Protein AF-A0A8T5S0T2-F1 (afdb_monomer)

Sequence (191 aa):
MSSHRKRYARDKEERIAQVVKISQEVIEDDGYDNLSMNLLHKRTNIPIGTLYKDFPDGKEDILLEIMKSFKDQFEGKYEKFDEESIKNFFFTSLDIGRNRRKFLIAVQLETLKNPDSFIMKARKYASDVNVDTFKQVVEYICGHSITNEKFLDILAVWKAIVRQHIIFRNLHGSDEKFMNMMIKIIRGLGT

Secondary structure (DSSP, 8-state):
--HHHHHHHHHHHHHHHHHHHHHHHHHHHT-GGG--HHHHHHHH---HHHHHHH-TTTHHHHHHHHHHTTGGGSTTS-SS--HHHHHHHHHHHHHHHHHTHHHHHHHHHHHHHSHHHHHHHHHHHHTTS--HHHHHHHHHHHTS---HHHHHHHHHHHHHHHHHHHHTTSTTSSHHHHHHHHHHHHHHHH-

Mean predicted aligned error: 5.3 Å

Foldseek 3Di:
DDPVVVVVVVVLVVLLVLLLVVQLVCLLPVNNVPDDLVVSCVVSVDDSVVQCVSVVVTSLVSLLSNVVVCLPVQPPPDPDDDPVNLVVVLVSVLVVCLSSLSSLVNLVVVCVVPVVVSVVVNVVSVVVGPCPSVQVSLCVLQVHHDDPVLSVVLVVVVSVLSSCCSNVPNPQHDSVSVSVVSSVVSNVSRD

pLDDT: mean 88.67, std 9.06, range [54.22, 97.56]

Nearest PDB structures (foldseek):
  5aqc-assembly1_B  TM=6.543E-01  e=3.761E-03  Mycobacterium tuberculosis H37Rv
  6ho0-assembly1_A-2  TM=6.507E-01  e=3.946E-03  Mycobacterium tuberculosis H37Rv
  5nim-assembly1_A  TM=6.518E-01  e=8.086E-03  Mycobacterium tuberculosis
  5cxi-assembly1_A  TM=6.582E-01  e=1.506E-02  Mycobacterium tuberculosis H37Rv
  2qib-assembly1_A  TM=6.024E-01  e=4.313E-02  Streptomyces coelicolor A3(2)

Radius of gyration: 18.54 Å; Cα contacts (8 Å, |Δi|>4): 126; chains: 1; bounding box: 40×40×52 Å

Solvent-accessible surface area (backbone atoms only — not comparable to full-atom values): 10897 Å² total; per-residue (Å²): 134,62,74,67,62,57,51,55,51,50,60,46,52,57,49,50,52,52,52,39,53,55,48,50,50,39,22,67,74,71,28,51,86,71,59,44,70,68,55,48,24,69,76,68,72,47,57,59,72,56,51,42,69,78,23,75,68,42,69,60,46,45,53,54,53,46,59,55,74,54,61,69,78,62,62,90,76,68,96,66,88,49,76,66,49,52,50,50,53,51,52,51,51,49,50,56,44,52,79,37,40,54,53,54,49,40,54,50,54,50,35,70,75,41,45,70,64,44,50,55,52,51,50,60,50,54,74,75,47,87,51,60,70,60,48,52,53,49,25,61,65,49,73,46,89,72,53,70,68,60,47,52,52,51,50,50,54,49,52,54,53,52,49,48,28,52,70,58,69,43,68,65,48,56,70,67,57,36,49,57,50,50,52,52,50,49,34,68,67,63,111

Structure (mmCIF, N/CA/C/O backbone):
data_AF-A0A8T5S0T2-F1
#
_entry.id   AF-A0A8T5S0T2-F1
#
loop_
_atom_site.group_PDB
_atom_site.id
_atom_site.type_symbol
_atom_site.label_atom_id
_atom_site.label_alt_id
_atom_site.label_comp_id
_atom_site.label_asym_id
_atom_site.label_entity_id
_atom_site.label_seq_id
_atom_site.pdbx_PDB_ins_code
_atom_site.Cartn_x
_atom_site.Cartn_y
_atom_site.Cartn_z
_atom_site.occupancy
_atom_site.B_iso_or_equiv
_atom_site.auth_seq_id
_atom_site.auth_comp_id
_atom_site.auth_asym_id
_atom_site.auth_atom_id
_atom_site.pdbx_PDB_model_num
ATOM 1 N N . MET A 1 1 ? 8.938 24.339 22.958 1.00 54.22 1 MET A N 1
ATOM 2 C CA . MET A 1 1 ? 7.698 23.535 23.131 1.00 54.22 1 MET A CA 1
ATOM 3 C C . MET A 1 1 ? 7.608 23.059 24.577 1.00 54.22 1 MET A C 1
ATOM 5 O O . MET A 1 1 ? 8.591 22.506 25.052 1.00 54.22 1 MET A O 1
ATOM 9 N N . SER A 1 2 ? 6.489 23.285 25.279 1.00 64.50 2 SER A N 1
ATOM 10 C CA . SER A 1 2 ? 6.323 22.874 26.689 1.00 64.50 2 SER A CA 1
ATOM 11 C C . SER A 1 2 ? 6.249 21.345 26.846 1.00 64.50 2 SER A C 1
ATOM 13 O O . SER A 1 2 ? 5.809 20.647 25.928 1.00 64.50 2 SER A O 1
ATOM 15 N N . SER A 1 3 ? 6.667 20.811 28.003 1.00 71.62 3 SER A N 1
ATOM 16 C CA . SER A 1 3 ? 6.734 19.356 28.256 1.00 71.62 3 SER A CA 1
ATOM 17 C C . SER A 1 3 ? 5.377 18.649 28.109 1.00 71.62 3 SER A C 1
ATOM 19 O O . SER A 1 3 ? 5.321 17.513 27.643 1.00 71.62 3 SER A O 1
ATOM 21 N N . HIS A 1 4 ? 4.273 19.345 28.402 1.00 64.12 4 HIS A N 1
ATOM 22 C CA . HIS A 1 4 ? 2.909 18.835 28.224 1.00 64.12 4 HIS A CA 1
ATOM 23 C C . HIS A 1 4 ? 2.534 18.580 26.759 1.00 64.12 4 HIS A C 1
ATOM 25 O O . HIS A 1 4 ? 1.895 17.572 26.466 1.00 64.12 4 HIS A O 1
ATOM 31 N N . ARG A 1 5 ? 2.965 19.436 25.819 1.00 69.56 5 ARG A N 1
ATOM 32 C CA . ARG A 1 5 ? 2.684 19.218 24.386 1.00 69.56 5 ARG A CA 1
ATOM 33 C C . ARG A 1 5 ? 3.432 18.006 23.835 1.00 69.56 5 ARG A C 1
ATOM 35 O O . ARG A 1 5 ? 2.878 17.284 23.016 1.00 69.56 5 ARG A O 1
ATOM 42 N N . LYS A 1 6 ? 4.665 17.769 24.301 1.00 69.00 6 LYS A N 1
ATOM 43 C CA . LYS A 1 6 ? 5.457 16.594 23.900 1.00 69.00 6 LYS A CA 1
ATOM 44 C C . LYS A 1 6 ? 4.829 15.288 24.393 1.00 69.00 6 LYS A C 1
ATOM 46 O O . LYS A 1 6 ? 4.744 14.341 23.623 1.00 69.00 6 LYS A O 1
ATOM 51 N N . ARG A 1 7 ? 4.346 15.257 25.642 1.00 75.44 7 ARG A N 1
ATOM 52 C CA . ARG A 1 7 ? 3.663 14.081 26.205 1.00 75.44 7 ARG A CA 1
ATOM 53 C C . ARG A 1 7 ? 2.375 13.753 25.445 1.00 75.44 7 ARG A C 1
ATOM 55 O O . ARG A 1 7 ? 2.210 12.629 25.002 1.00 75.44 7 ARG A O 1
ATOM 62 N N . TYR A 1 8 ? 1.533 14.757 25.195 1.00 75.44 8 TYR A N 1
ATOM 63 C CA . TYR A 1 8 ? 0.282 14.567 24.454 1.00 75.44 8 TYR A CA 1
ATOM 64 C C . TYR A 1 8 ? 0.490 14.032 23.026 1.00 75.44 8 TYR A C 1
ATOM 66 O O . TYR A 1 8 ? -0.281 13.194 22.562 1.00 75.44 8 TYR A O 1
ATOM 74 N N . ALA A 1 9 ? 1.521 14.516 22.324 1.00 77.56 9 ALA A N 1
ATOM 75 C CA . ALA A 1 9 ? 1.856 14.037 20.984 1.00 77.56 9 ALA A CA 1
ATOM 76 C C . ALA A 1 9 ? 2.277 12.560 21.000 1.00 77.56 9 ALA A C 1
ATOM 78 O O . ALA A 1 9 ? 1.744 11.769 20.227 1.00 77.56 9 ALA A O 1
ATOM 79 N N . ARG A 1 10 ? 3.144 12.176 21.944 1.00 78.19 10 ARG A N 1
ATOM 80 C CA . ARG A 1 10 ? 3.581 10.788 22.122 1.00 78.19 10 ARG A CA 1
ATOM 81 C C . ARG A 1 10 ? 2.416 9.851 22.447 1.00 78.19 10 ARG A C 1
ATOM 83 O O . ARG A 1 10 ? 2.261 8.823 21.799 1.00 78.19 10 ARG A O 1
ATOM 90 N N . ASP A 1 11 ? 1.548 10.247 23.377 1.00 87.06 11 ASP A N 1
ATOM 91 C CA . ASP A 1 11 ? 0.367 9.458 23.749 1.00 87.06 11 ASP A CA 1
ATOM 92 C C . ASP A 1 11 ? -0.595 9.279 22.554 1.00 87.06 11 ASP A C 1
ATOM 94 O O . ASP A 1 11 ? -1.332 8.296 22.468 1.00 87.06 11 ASP A O 1
ATOM 98 N N . LYS A 1 12 ? -0.624 10.241 21.617 1.00 91.00 12 LYS A N 1
ATOM 99 C CA . LYS A 1 12 ? -1.375 10.128 20.358 1.00 91.00 12 LYS A CA 1
ATOM 100 C C . LYS A 1 12 ? -0.720 9.156 19.379 1.00 91.00 12 LYS A C 1
ATOM 102 O O . LYS A 1 12 ? -1.432 8.334 18.812 1.00 91.00 12 LYS A O 1
ATOM 107 N N . GLU A 1 13 ? 0.588 9.240 19.184 1.00 91.00 13 GLU A N 1
ATOM 108 C CA . GLU A 1 13 ? 1.325 8.347 18.281 1.00 91.00 13 GLU A CA 1
ATOM 109 C C . GLU A 1 13 ? 1.231 6.884 18.728 1.00 91.00 13 GLU A C 1
ATOM 111 O O . GLU A 1 13 ? 0.884 6.023 17.922 1.00 91.00 13 GLU A O 1
ATOM 116 N N . GLU A 1 14 ? 1.434 6.609 20.019 1.00 92.88 14 GLU A N 1
ATOM 117 C CA . GLU A 1 14 ? 1.311 5.259 20.589 1.00 92.88 14 GLU A CA 1
ATOM 118 C C . GLU A 1 14 ? -0.106 4.695 20.392 1.00 92.88 14 GLU A C 1
ATOM 120 O O . GLU A 1 14 ? -0.287 3.532 20.026 1.00 92.88 14 GLU A O 1
ATOM 125 N N . ARG A 1 15 ? -1.123 5.549 20.549 1.00 94.44 15 ARG A N 1
ATOM 126 C CA . ARG A 1 15 ? -2.524 5.184 20.334 1.00 94.44 15 ARG A CA 1
ATOM 127 C C . ARG A 1 15 ? -2.836 4.879 18.868 1.00 94.44 15 ARG A C 1
ATOM 129 O O . ARG A 1 15 ? -3.493 3.879 18.586 1.00 94.44 15 ARG A O 1
ATOM 136 N N . ILE A 1 16 ? -2.365 5.710 17.937 1.00 95.06 16 ILE A N 1
ATOM 137 C CA . ILE A 1 16 ? -2.519 5.464 16.494 1.00 95.06 16 ILE A CA 1
ATOM 138 C C . ILE A 1 16 ? -1.825 4.154 16.116 1.00 95.06 16 ILE A C 1
ATOM 140 O O . ILE A 1 16 ? -2.437 3.317 15.456 1.00 95.06 16 ILE A O 1
ATOM 144 N N . ALA A 1 17 ? -0.597 3.931 16.593 1.00 94.31 17 ALA A N 1
ATOM 145 C CA . ALA A 1 17 ? 0.149 2.702 16.339 1.00 94.31 17 ALA A CA 1
ATOM 146 C C . ALA A 1 17 ? -0.593 1.457 16.856 1.00 94.31 17 ALA A C 1
ATOM 148 O O . ALA A 1 17 ? -0.669 0.446 16.155 1.00 94.31 17 ALA A O 1
ATOM 149 N N . GLN A 1 18 ? -1.202 1.537 18.045 1.00 96.31 18 GLN A N 1
ATOM 150 C CA . GLN A 1 18 ? -2.026 0.458 18.592 1.00 96.31 18 GLN A CA 1
ATOM 151 C C . GLN A 1 18 ? -3.242 0.156 17.700 1.00 96.31 18 GLN A C 1
ATOM 153 O O . GLN A 1 18 ? -3.520 -1.011 17.414 1.00 96.31 18 GLN A O 1
ATOM 158 N N . VAL A 1 19 ? -3.956 1.192 17.243 1.00 97.44 19 VAL A N 1
ATOM 159 C CA . VAL A 1 19 ? -5.117 1.037 16.351 1.00 97.44 19 VAL A CA 1
ATOM 160 C C . VAL A 1 19 ? -4.705 0.432 15.011 1.00 97.44 19 VAL A C 1
ATOM 162 O O . VAL A 1 19 ? -5.360 -0.500 14.547 1.00 97.44 19 VAL A O 1
ATOM 165 N N . VAL A 1 20 ? -3.616 0.916 14.410 1.00 95.88 20 VAL A N 1
ATOM 166 C CA . VAL A 1 20 ? -3.062 0.394 13.151 1.00 95.88 20 VAL A CA 1
ATOM 167 C C . VAL A 1 20 ? -2.725 -1.088 13.286 1.00 95.88 20 VAL A C 1
ATOM 169 O O . VAL A 1 20 ? -3.186 -1.884 12.470 1.00 95.88 20 VAL A O 1
ATOM 172 N N . LYS A 1 21 ? -2.007 -1.473 14.349 1.00 95.88 21 LYS A N 1
ATOM 173 C CA . LYS A 1 21 ? -1.629 -2.867 14.608 1.00 95.88 21 LYS A CA 1
ATOM 174 C C . LYS A 1 21 ? -2.852 -3.784 14.704 1.00 95.88 21 LYS A C 1
ATOM 176 O O . LYS A 1 21 ? -2.939 -4.766 13.974 1.00 95.88 21 LYS A O 1
ATOM 181 N N . ILE A 1 22 ? -3.822 -3.442 15.553 1.00 96.94 22 ILE A N 1
ATOM 182 C CA . ILE A 1 22 ? -5.034 -4.261 15.735 1.00 96.94 22 ILE A CA 1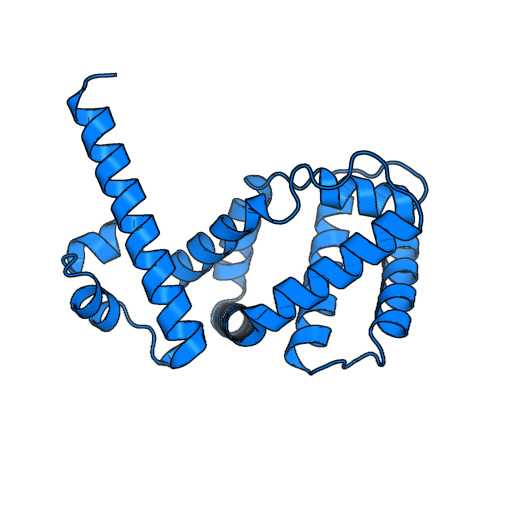
ATOM 183 C C . ILE A 1 22 ? -5.865 -4.303 14.448 1.00 96.94 22 ILE A C 1
ATOM 185 O O . ILE A 1 22 ? -6.455 -5.328 14.121 1.00 96.94 22 ILE A O 1
ATOM 189 N N . SER A 1 23 ? -5.909 -3.205 13.693 1.00 97.31 23 SER A N 1
ATOM 190 C CA . SER A 1 23 ? -6.623 -3.169 12.415 1.00 97.31 23 SER A CA 1
ATOM 191 C C . SER A 1 23 ? -5.974 -4.083 11.378 1.00 97.31 23 SER A C 1
ATOM 193 O O . SER A 1 23 ? -6.693 -4.770 10.658 1.00 97.31 23 SER A O 1
ATOM 195 N N . GLN A 1 24 ? -4.638 -4.132 11.317 1.00 95.44 24 GLN A N 1
ATOM 196 C CA . GLN A 1 24 ? -3.915 -5.081 10.466 1.00 95.44 24 GLN A CA 1
ATOM 197 C C . GLN A 1 24 ? -4.243 -6.526 10.850 1.00 95.44 24 GLN A C 1
ATOM 199 O O . GLN A 1 24 ? -4.572 -7.307 9.966 1.00 95.44 24 GLN A O 1
ATOM 204 N N . GLU A 1 25 ? -4.216 -6.864 12.143 1.00 95.50 25 GLU A N 1
ATOM 205 C CA . GLU A 1 25 ? -4.582 -8.202 12.638 1.00 95.50 25 GLU A CA 1
ATOM 206 C C . GLU A 1 25 ? -6.010 -8.581 12.216 1.00 95.50 25 GLU A C 1
ATOM 208 O O . GLU A 1 25 ? -6.217 -9.611 11.585 1.00 95.50 25 GLU A O 1
ATOM 213 N N . VAL A 1 26 ? -6.996 -7.706 12.450 1.00 96.81 26 VAL A N 1
ATOM 214 C CA . VAL A 1 26 ? -8.394 -7.954 12.045 1.00 96.81 26 VAL A CA 1
ATOM 215 C C . VAL A 1 26 ? -8.525 -8.135 10.532 1.00 96.81 26 VAL A C 1
ATOM 217 O O . VAL A 1 26 ? -9.236 -9.027 10.080 1.00 96.81 26 VAL A O 1
ATOM 220 N N . ILE A 1 27 ? -7.856 -7.306 9.728 1.00 96.44 27 ILE A N 1
ATOM 221 C CA . ILE A 1 27 ? -7.913 -7.421 8.265 1.00 96.44 27 ILE A CA 1
ATOM 222 C C . ILE A 1 27 ? -7.300 -8.744 7.797 1.00 96.44 27 ILE A C 1
ATOM 224 O O . ILE A 1 27 ? -7.850 -9.379 6.894 1.00 96.44 27 ILE A O 1
ATOM 228 N N . GLU A 1 28 ? -6.174 -9.152 8.381 1.00 93.25 28 GLU A N 1
ATOM 229 C CA . GLU A 1 28 ? -5.469 -10.370 7.985 1.00 93.25 28 GLU A CA 1
ATOM 230 C C . GLU A 1 28 ? -6.141 -11.646 8.503 1.00 93.25 28 GLU A C 1
ATOM 232 O O . GLU A 1 28 ? -6.114 -12.657 7.804 1.00 93.25 28 GLU A O 1
ATOM 237 N N . ASP A 1 29 ? -6.813 -11.612 9.650 1.00 94.62 29 ASP A N 1
ATOM 238 C CA . ASP A 1 29 ? -7.483 -12.786 10.217 1.00 94.62 29 ASP A CA 1
ATOM 239 C C . ASP A 1 29 ? -8.932 -12.871 9.723 1.00 94.62 29 ASP A C 1
ATOM 241 O O . ASP A 1 29 ? -9.301 -13.792 8.984 1.00 94.62 29 ASP A O 1
ATOM 245 N N . ASP A 1 30 ? -9.714 -11.837 10.029 1.00 93.81 30 ASP A N 1
ATOM 246 C CA . ASP A 1 30 ? -11.172 -11.813 9.898 1.00 93.81 30 ASP A CA 1
ATOM 247 C C . ASP A 1 30 ? -11.642 -11.150 8.589 1.00 93.81 30 ASP A C 1
ATOM 249 O O . ASP A 1 30 ? -12.791 -11.311 8.178 1.00 93.81 30 ASP A O 1
ATOM 253 N N . GLY A 1 31 ? -10.766 -10.413 7.903 1.00 92.62 31 GLY A N 1
ATOM 254 C CA . GLY A 1 31 ? -11.108 -9.653 6.703 1.00 92.62 31 GLY A CA 1
ATOM 255 C C . GLY A 1 31 ? -11.641 -8.248 6.999 1.00 92.62 31 GLY A C 1
ATOM 256 O O . GLY A 1 31 ? -12.121 -7.925 8.084 1.00 92.62 31 GLY A O 1
ATOM 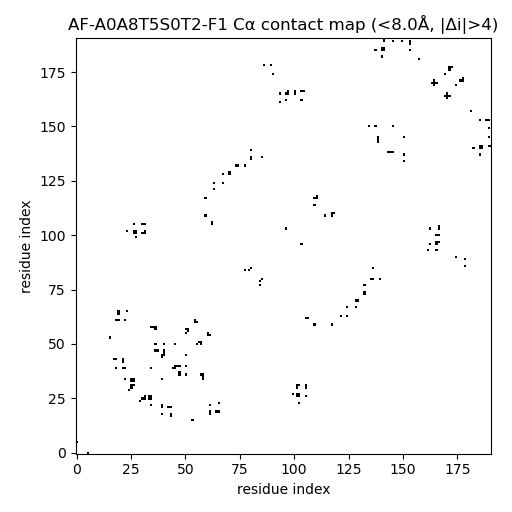257 N N . TYR A 1 32 ? -11.553 -7.378 5.994 1.00 95.00 32 TYR A N 1
ATOM 258 C CA . TYR A 1 32 ? -11.803 -5.944 6.158 1.00 95.00 32 TYR A CA 1
ATOM 259 C C . TYR A 1 32 ? -13.251 -5.574 6.512 1.00 95.00 32 TYR A C 1
ATOM 261 O O . TYR A 1 32 ? -13.477 -4.611 7.248 1.00 95.00 32 TYR A O 1
ATOM 269 N N . ASP A 1 33 ? -14.238 -6.341 6.052 1.00 93.31 33 ASP A N 1
ATOM 270 C CA . ASP A 1 33 ? -15.646 -6.062 6.359 1.00 93.31 33 ASP A CA 1
ATOM 271 C C . ASP A 1 33 ? -15.957 -6.198 7.858 1.00 93.31 33 ASP A C 1
ATOM 273 O O . ASP A 1 33 ? -16.827 -5.492 8.372 1.00 93.31 33 ASP A O 1
ATOM 277 N N . ASN A 1 34 ? -15.185 -7.022 8.576 1.00 94.69 34 ASN A N 1
ATOM 278 C CA . ASN A 1 34 ? -15.302 -7.205 10.023 1.00 94.69 34 ASN A CA 1
ATOM 279 C C . ASN A 1 34 ? -14.615 -6.097 10.834 1.00 94.69 34 ASN A C 1
ATOM 281 O O . ASN A 1 34 ? -14.872 -5.948 12.033 1.00 94.69 34 ASN A O 1
ATOM 285 N N . LEU A 1 35 ? -13.786 -5.265 10.199 1.00 96.12 35 LEU A N 1
ATOM 286 C CA . LEU A 1 35 ? -13.243 -4.079 10.844 1.00 96.12 35 LEU A CA 1
ATOM 287 C C . LEU A 1 35 ? -14.376 -3.075 11.100 1.00 96.12 35 LEU A C 1
ATOM 289 O O . LEU A 1 35 ? -15.169 -2.747 10.211 1.00 96.12 35 LEU A O 1
ATOM 293 N N . SER A 1 36 ? -14.444 -2.545 12.319 1.00 96.50 36 SER A N 1
ATOM 294 C CA . SER A 1 36 ? -15.350 -1.453 12.685 1.00 96.50 36 SER A CA 1
ATOM 295 C C . SER A 1 36 ? -14.776 -0.628 13.832 1.00 96.50 36 SER A C 1
ATOM 297 O O . SER A 1 36 ? -14.015 -1.135 14.656 1.00 96.50 36 SER A O 1
ATOM 299 N N . MET A 1 37 ? -15.187 0.638 13.932 1.00 97.56 37 MET A N 1
ATOM 300 C CA . MET A 1 37 ? -14.763 1.516 15.031 1.00 97.56 37 MET A CA 1
ATOM 301 C C . MET A 1 37 ? -15.195 0.963 16.400 1.00 97.56 37 MET A C 1
ATOM 303 O O . MET A 1 37 ? -14.446 1.053 17.368 1.00 97.56 37 MET A O 1
ATOM 307 N N . ASN A 1 38 ? -16.356 0.302 16.471 1.00 97.44 38 ASN A N 1
ATOM 308 C CA . ASN A 1 38 ? -16.835 -0.368 17.684 1.00 97.44 38 ASN A CA 1
ATOM 309 C C . ASN A 1 38 ? -15.978 -1.581 18.069 1.00 97.44 38 ASN A C 1
ATOM 311 O O . ASN A 1 38 ? -15.704 -1.785 19.252 1.00 97.44 38 ASN A O 1
ATOM 315 N N . LEU A 1 39 ? -15.545 -2.384 17.091 1.00 97.38 39 LEU A N 1
ATOM 316 C CA . LEU A 1 39 ? -14.609 -3.483 17.338 1.00 97.38 39 LEU A CA 1
ATOM 317 C C . LEU A 1 39 ? -13.280 -2.944 17.875 1.00 97.38 39 LEU A C 1
ATOM 319 O O . LEU A 1 39 ? -12.767 -3.459 18.866 1.00 97.38 39 LEU A O 1
ATOM 323 N N . LEU A 1 40 ? -12.753 -1.886 17.255 1.00 97.50 40 LEU A N 1
ATOM 324 C CA . LEU A 1 40 ? -11.504 -1.259 17.679 1.00 97.50 40 LEU A CA 1
ATOM 325 C C . LEU A 1 40 ? -11.615 -0.673 19.081 1.00 97.50 40 LEU A C 1
ATOM 327 O O . LEU A 1 40 ? -10.727 -0.914 19.890 1.00 97.50 40 LEU A O 1
ATOM 331 N N . HIS A 1 41 ? -12.718 0.001 19.411 1.00 96.75 41 HIS A N 1
ATOM 332 C CA . HIS A 1 41 ? -13.001 0.458 20.772 1.00 96.75 41 HIS A CA 1
ATOM 333 C C . HIS A 1 41 ? -12.907 -0.698 21.780 1.00 96.75 41 HIS A C 1
ATOM 335 O O . HIS A 1 41 ? -12.179 -0.594 22.766 1.00 96.75 41 HIS A O 1
ATOM 341 N N . LYS A 1 42 ? -13.562 -1.831 21.491 1.00 97.25 42 LYS A N 1
ATOM 342 C CA . LYS A 1 42 ? -13.539 -3.015 22.363 1.00 97.25 42 LYS A CA 1
ATOM 343 C C . LYS A 1 42 ? -12.147 -3.642 22.490 1.00 97.25 42 LYS A C 1
ATOM 345 O O . LYS A 1 42 ? -11.769 -4.030 23.588 1.00 97.25 42 LYS A O 1
ATOM 350 N N . ARG A 1 43 ? -11.388 -3.754 21.392 1.00 97.12 43 ARG A N 1
ATOM 351 C CA . ARG A 1 43 ? -10.059 -4.400 21.393 1.00 97.12 43 ARG A CA 1
ATOM 352 C C . ARG A 1 43 ? -8.943 -3.507 21.948 1.00 97.12 43 ARG A C 1
ATOM 354 O O . ARG A 1 43 ? -7.984 -4.021 22.509 1.00 97.12 43 ARG A O 1
ATOM 361 N N . THR A 1 44 ? -9.048 -2.189 21.790 1.00 95.81 44 THR A N 1
ATOM 362 C CA . THR A 1 44 ? -8.016 -1.226 22.225 1.00 95.81 44 THR A CA 1
ATOM 363 C C . THR A 1 44 ? -8.298 -0.611 23.595 1.00 95.81 44 THR A C 1
ATOM 365 O O . THR A 1 44 ? -7.387 -0.060 24.207 1.00 95.81 44 THR A O 1
ATOM 368 N N . ASN A 1 45 ? -9.554 -0.667 24.057 1.00 95.56 45 ASN A N 1
ATOM 369 C CA . ASN A 1 45 ? -10.075 0.091 25.196 1.00 95.56 45 ASN A CA 1
ATOM 370 C C . ASN A 1 45 ? -9.961 1.628 25.038 1.00 95.56 45 ASN A C 1
ATOM 372 O O . ASN A 1 45 ? -10.025 2.374 26.014 1.00 95.56 45 ASN A O 1
ATOM 376 N N . ILE A 1 46 ? -9.802 2.129 23.806 1.00 96.19 46 ILE A N 1
ATOM 377 C CA . ILE A 1 46 ? -9.801 3.566 23.501 1.00 96.19 46 ILE A CA 1
ATOM 378 C C . ILE A 1 46 ? -11.253 4.038 23.362 1.00 96.19 46 ILE A C 1
ATOM 380 O O . ILE A 1 46 ? -12.004 3.415 22.609 1.00 96.19 46 ILE A O 1
ATOM 384 N N . PRO A 1 47 ? -11.677 5.143 24.006 1.00 96.69 47 PRO A N 1
ATOM 385 C CA . PRO A 1 47 ? -13.034 5.663 23.853 1.00 96.69 47 PRO A CA 1
ATOM 386 C C . PRO A 1 47 ? -13.404 5.916 22.388 1.00 96.69 47 PRO A C 1
ATOM 388 O O . PRO A 1 47 ? -12.619 6.490 21.633 1.00 96.69 47 PRO A O 1
ATOM 391 N N . ILE A 1 48 ? -14.627 5.555 21.993 1.00 97.00 48 ILE A N 1
ATOM 392 C CA . ILE A 1 48 ? -15.083 5.681 20.599 1.00 97.00 48 ILE A CA 1
ATOM 393 C C . ILE A 1 48 ? -14.965 7.120 20.068 1.00 97.00 48 ILE A C 1
ATOM 395 O O . ILE A 1 48 ? -14.512 7.332 18.948 1.00 97.00 48 ILE A O 1
ATOM 399 N N . GLY A 1 49 ? -15.272 8.123 20.900 1.00 96.56 49 GLY A N 1
ATOM 400 C CA . GLY A 1 49 ? -15.108 9.534 20.538 1.00 96.56 49 GLY A CA 1
ATOM 401 C C . GLY A 1 49 ? -13.644 9.936 20.331 1.00 96.56 49 GLY A C 1
ATOM 402 O O . GLY A 1 49 ? -13.349 10.779 19.491 1.00 96.56 49 GLY A O 1
ATOM 403 N N . THR A 1 50 ? -12.708 9.305 21.047 1.00 95.94 50 THR A N 1
ATOM 404 C CA . THR A 1 50 ? -11.269 9.492 20.819 1.00 95.94 50 THR A CA 1
ATOM 405 C C . THR A 1 50 ? -10.834 8.849 19.507 1.00 95.94 50 THR A C 1
ATOM 407 O O . THR A 1 50 ? -10.075 9.471 18.771 1.00 95.94 50 THR A O 1
ATOM 410 N N . LEU A 1 51 ? -11.357 7.665 19.168 1.00 97.19 51 LEU A N 1
ATOM 411 C CA . LEU A 1 51 ? -11.081 7.039 17.873 1.00 97.19 51 LEU A CA 1
ATOM 412 C C . LEU A 1 51 ? -11.540 7.928 16.714 1.00 97.19 51 LEU A C 1
ATOM 414 O O . LEU A 1 51 ? -10.743 8.194 15.828 1.00 97.19 51 LEU A O 1
ATOM 418 N N . TYR A 1 52 ? -12.762 8.465 16.747 1.00 97.50 52 TYR A N 1
ATOM 419 C CA . TYR A 1 52 ? -13.229 9.393 15.705 1.00 97.50 52 TYR A CA 1
ATOM 420 C C . TYR A 1 52 ? -12.507 10.746 15.714 1.00 97.50 52 TYR A C 1
ATOM 422 O O . TYR A 1 52 ? -12.438 11.416 14.691 1.00 97.50 52 TYR A O 1
ATOM 430 N N . LYS A 1 53 ? -11.930 11.161 16.846 1.00 95.50 53 LYS A N 1
ATOM 431 C CA . LYS A 1 53 ? -11.069 12.348 16.889 1.00 95.50 53 LYS A CA 1
ATOM 432 C C . LYS A 1 53 ? -9.747 12.127 16.145 1.00 95.50 53 LYS A C 1
ATOM 434 O O . LYS A 1 53 ? -9.231 13.071 15.550 1.00 95.50 53 LYS A O 1
ATOM 439 N N . ASP A 1 54 ? -9.179 10.925 16.221 1.00 94.75 54 ASP A N 1
ATOM 440 C CA . ASP A 1 54 ? -7.923 10.593 15.537 1.00 94.75 54 ASP A CA 1
ATOM 441 C C . ASP A 1 54 ? -8.131 10.090 14.103 1.00 94.75 54 ASP A C 1
ATOM 443 O O . ASP A 1 54 ? -7.273 10.334 13.260 1.00 94.75 54 ASP A O 1
ATOM 447 N N . PHE A 1 55 ? -9.273 9.454 13.836 1.00 95.44 55 PHE A N 1
ATOM 448 C CA . PHE A 1 55 ? -9.695 8.905 12.547 1.00 95.44 55 PHE A CA 1
ATOM 449 C C . PHE A 1 55 ? -11.097 9.435 12.187 1.00 95.44 55 PHE A C 1
ATOM 451 O O . PHE A 1 55 ? -12.084 8.702 12.335 1.00 95.44 55 PHE A O 1
ATOM 458 N N . PRO A 1 56 ? -11.222 10.714 11.782 1.00 94.38 56 PRO A N 1
ATOM 459 C CA . PRO A 1 56 ? -12.509 11.335 11.459 1.00 94.38 56 PRO A CA 1
ATOM 460 C C . PRO A 1 56 ? -13.330 10.565 10.425 1.00 94.38 56 PRO A C 1
ATOM 462 O O . PRO A 1 56 ? -14.538 10.409 10.604 1.00 94.38 56 PRO A O 1
ATOM 465 N N . ASP A 1 57 ? -12.670 10.003 9.412 1.00 92.75 57 ASP A N 1
ATOM 466 C CA . ASP A 1 57 ? -13.312 9.223 8.349 1.00 92.75 57 ASP A CA 1
ATOM 467 C C . ASP A 1 57 ? -13.287 7.710 8.645 1.00 92.75 57 ASP A C 1
ATOM 469 O O . ASP A 1 57 ? -13.528 6.856 7.786 1.00 92.75 57 ASP A O 1
ATOM 473 N N . GLY A 1 58 ? -12.997 7.355 9.899 1.00 93.69 58 GLY A N 1
ATOM 474 C CA . GLY A 1 58 ? -13.044 5.999 10.418 1.00 93.69 58 GLY A CA 1
ATOM 475 C C . GLY A 1 58 ? -12.119 5.046 9.669 1.00 93.69 58 GLY A C 1
ATOM 476 O O . GLY A 1 58 ? -10.895 5.159 9.726 1.00 93.69 58 GLY A O 1
ATOM 477 N N . LYS A 1 59 ? -12.709 4.053 8.994 1.00 92.56 59 LYS A N 1
ATOM 478 C CA . LYS A 1 59 ? -11.951 2.959 8.372 1.00 92.56 59 LYS A CA 1
ATOM 479 C C . LYS A 1 59 ? -11.079 3.409 7.208 1.00 92.56 59 LYS A C 1
ATOM 481 O O . LYS A 1 59 ? -10.044 2.785 6.986 1.00 92.56 59 LYS A O 1
ATOM 486 N N . GLU A 1 60 ? -11.479 4.454 6.486 1.00 91.31 60 GLU A N 1
ATOM 487 C CA . GLU A 1 60 ? -10.662 5.005 5.404 1.00 91.31 60 GLU A CA 1
ATOM 488 C C . GLU A 1 60 ? -9.336 5.527 5.965 1.00 91.31 60 GLU A C 1
ATOM 490 O O . GLU A 1 60 ? -8.273 5.098 5.521 1.00 91.31 60 GLU A O 1
ATOM 495 N N . ASP A 1 61 ? -9.385 6.366 7.003 1.00 92.62 61 ASP A N 1
ATOM 496 C CA . ASP A 1 61 ? -8.184 6.933 7.627 1.00 92.62 61 ASP A CA 1
ATOM 497 C C . ASP A 1 61 ? -7.278 5.849 8.217 1.00 92.62 61 ASP A C 1
ATOM 499 O O . ASP A 1 61 ? -6.056 5.916 8.092 1.00 92.62 61 ASP A O 1
ATOM 503 N N . ILE A 1 62 ? -7.865 4.803 8.803 1.00 94.81 62 ILE A N 1
ATOM 504 C CA . ILE A 1 62 ? -7.109 3.657 9.322 1.00 94.81 62 ILE A CA 1
ATOM 505 C C . ILE A 1 62 ? -6.345 2.945 8.201 1.00 94.81 62 ILE A C 1
ATOM 507 O O . ILE A 1 62 ? -5.166 2.638 8.374 1.00 94.81 62 ILE A O 1
ATOM 511 N N . LEU A 1 63 ? -6.975 2.691 7.046 1.00 93.00 63 LEU A N 1
ATOM 512 C CA . LEU A 1 63 ? -6.279 2.081 5.908 1.00 93.00 63 LEU A CA 1
ATOM 513 C C . LEU A 1 63 ? -5.107 2.946 5.443 1.00 93.00 63 LEU A C 1
ATOM 515 O O . LEU A 1 63 ? -4.054 2.413 5.100 1.00 93.00 63 LEU A O 1
ATOM 519 N N . LEU A 1 64 ? -5.270 4.265 5.460 1.00 90.31 64 LEU A N 1
ATOM 520 C CA . LEU A 1 64 ? -4.241 5.212 5.042 1.00 90.31 64 LEU A CA 1
ATOM 521 C C . LEU A 1 64 ? -3.067 5.243 6.033 1.00 90.31 64 LEU A C 1
ATOM 523 O O . LEU A 1 64 ? -1.913 5.243 5.605 1.00 90.31 64 LEU A O 1
ATOM 527 N N . GLU A 1 65 ? -3.328 5.171 7.340 1.00 91.44 65 GLU A N 1
ATOM 528 C CA . GLU A 1 65 ? -2.274 5.004 8.351 1.00 91.44 65 GLU A CA 1
ATOM 529 C C . GLU A 1 65 ? -1.563 3.645 8.229 1.00 91.44 65 GLU A C 1
ATOM 531 O O . GLU A 1 65 ? -0.336 3.576 8.326 1.00 91.44 65 GLU A O 1
ATOM 536 N N . ILE A 1 66 ? -2.291 2.568 7.909 1.00 91.44 66 ILE A N 1
ATOM 537 C CA . ILE A 1 66 ? -1.668 1.278 7.582 1.00 91.44 66 ILE A CA 1
ATOM 538 C C . ILE A 1 66 ? -0.749 1.424 6.359 1.00 91.44 66 ILE A C 1
ATOM 540 O O . ILE A 1 66 ? 0.389 0.957 6.407 1.00 91.44 66 ILE A O 1
ATOM 544 N N . MET A 1 67 ? -1.184 2.110 5.292 1.00 86.69 67 MET A N 1
ATOM 545 C CA . MET A 1 67 ? -0.338 2.359 4.114 1.00 86.69 67 MET A CA 1
ATOM 546 C C . MET A 1 67 ? 0.958 3.092 4.477 1.00 86.69 67 MET A C 1
ATOM 548 O O . MET A 1 67 ? 2.012 2.751 3.941 1.00 86.69 67 MET A O 1
ATOM 552 N N . LYS A 1 68 ? 0.901 4.068 5.392 1.00 83.31 68 LYS A N 1
ATOM 553 C CA . LYS A 1 68 ? 2.088 4.804 5.858 1.00 83.31 68 LYS A CA 1
ATOM 554 C C . LYS A 1 68 ? 3.073 3.921 6.609 1.00 83.31 68 LYS A C 1
ATOM 556 O O . LYS A 1 68 ? 4.273 4.092 6.429 1.00 83.31 68 LYS A O 1
ATOM 561 N N . SER A 1 69 ? 2.587 2.955 7.391 1.00 81.00 69 SER A N 1
ATOM 562 C CA . SER A 1 69 ? 3.456 2.021 8.126 1.00 81.00 69 SER A CA 1
ATOM 563 C C . SER A 1 69 ? 4.356 1.167 7.217 1.00 81.00 69 SER A C 1
ATOM 565 O O . SER A 1 69 ? 5.281 0.515 7.692 1.00 81.00 69 SER A O 1
ATOM 567 N N . PHE A 1 70 ? 4.111 1.170 5.902 1.00 77.25 70 PHE A N 1
ATOM 568 C CA . PHE A 1 70 ? 4.922 0.451 4.920 1.00 77.25 70 PHE A CA 1
ATOM 569 C C . PHE A 1 70 ? 6.044 1.284 4.294 1.00 77.25 70 PHE A C 1
ATOM 571 O O . PHE A 1 70 ? 6.813 0.736 3.504 1.00 77.25 70 PHE A O 1
ATOM 578 N N . LYS A 1 71 ? 6.150 2.576 4.635 1.00 70.12 71 LYS A N 1
ATOM 579 C CA . LYS A 1 71 ? 7.144 3.510 4.082 1.00 70.12 71 LYS A CA 1
ATOM 580 C C . LYS A 1 71 ? 8.580 2.977 4.190 1.00 70.12 71 LYS A C 1
ATOM 582 O O . LYS A 1 71 ? 9.329 3.053 3.224 1.00 70.12 71 LYS A O 1
ATOM 587 N N . ASP A 1 72 ? 8.900 2.300 5.287 1.00 64.88 72 ASP A N 1
ATOM 588 C CA . ASP A 1 72 ? 10.280 1.919 5.608 1.00 64.88 72 ASP A CA 1
ATOM 589 C C . ASP A 1 72 ? 10.732 0.601 4.949 1.00 64.88 72 ASP A C 1
ATOM 591 O O . ASP A 1 72 ? 11.879 0.184 5.086 1.00 64.88 72 ASP A O 1
ATOM 595 N N . GLN A 1 73 ? 9.855 -0.106 4.224 1.00 70.81 73 GLN A N 1
ATOM 596 C CA . GLN A 1 73 ? 10.167 -1.471 3.769 1.00 70.81 73 GLN A CA 1
ATOM 597 C C . GLN A 1 73 ? 11.175 -1.539 2.610 1.00 70.81 73 GLN A C 1
ATOM 599 O O . GLN A 1 73 ? 11.738 -2.613 2.360 1.00 70.81 73 GLN A O 1
ATOM 604 N N . PHE A 1 74 ? 11.426 -0.414 1.935 1.00 66.75 74 PHE A N 1
ATOM 605 C CA . PHE A 1 74 ? 12.379 -0.292 0.823 1.00 66.75 74 PHE A CA 1
ATOM 606 C C . PHE A 1 74 ? 13.444 0.792 1.033 1.00 66.75 74 PHE A C 1
ATOM 608 O O . PHE A 1 74 ? 14.385 0.867 0.240 1.00 66.75 74 PHE A O 1
ATOM 615 N N . GLU A 1 75 ? 13.317 1.628 2.067 1.00 66.81 75 GLU A N 1
ATOM 616 C CA . GLU A 1 75 ? 14.305 2.669 2.362 1.00 66.81 75 GLU A CA 1
ATOM 617 C C . GLU A 1 75 ? 15.653 2.029 2.748 1.00 66.81 75 GLU A C 1
ATOM 619 O O . GLU A 1 75 ? 15.711 1.058 3.502 1.00 66.81 75 GLU A O 1
ATOM 624 N N . GLY A 1 76 ? 16.750 2.540 2.175 1.00 63.38 76 GLY A N 1
ATOM 625 C CA . GLY A 1 76 ? 18.119 2.121 2.506 1.00 63.38 76 GLY A CA 1
ATOM 626 C C . GLY A 1 76 ? 18.560 0.734 2.015 1.00 63.38 76 GLY A C 1
ATOM 627 O O . GLY A 1 76 ? 19.674 0.325 2.322 1.00 63.38 76 GLY A O 1
ATOM 628 N N . LYS A 1 77 ? 17.733 -0.001 1.256 1.00 68.81 77 LYS A N 1
ATOM 629 C CA . LYS A 1 77 ? 18.065 -1.370 0.803 1.00 68.81 77 LYS A CA 1
ATOM 630 C C . LYS A 1 77 ? 18.932 -1.460 -0.456 1.00 68.81 77 LYS A C 1
ATOM 632 O O . LYS A 1 77 ? 19.459 -2.532 -0.733 1.00 68.81 77 LYS A O 1
ATOM 637 N N . TYR A 1 78 ? 19.063 -0.378 -1.219 1.00 71.75 78 TYR A N 1
ATOM 638 C CA . TYR A 1 78 ? 19.747 -0.389 -2.512 1.00 71.75 78 TYR A CA 1
ATOM 639 C C . TYR A 1 78 ? 20.739 0.771 -2.583 1.00 71.75 78 TYR A C 1
ATOM 641 O O . TYR A 1 78 ? 20.338 1.930 -2.616 1.00 71.75 78 TYR A O 1
ATOM 649 N N . GLU A 1 79 ? 22.036 0.455 -2.590 1.00 68.12 79 GLU A N 1
ATOM 650 C CA . GLU A 1 79 ? 23.112 1.447 -2.745 1.00 68.12 79 GLU A CA 1
ATOM 651 C C . GLU A 1 79 ? 23.464 1.699 -4.220 1.00 68.12 79 GLU A C 1
ATOM 653 O O . GLU A 1 79 ? 23.952 2.771 -4.578 1.00 68.12 79 GLU A O 1
ATOM 658 N N . LYS A 1 80 ? 23.215 0.711 -5.089 1.00 78.75 80 LYS A N 1
ATOM 659 C CA . LYS A 1 80 ? 23.402 0.782 -6.542 1.00 78.75 80 LYS A CA 1
ATOM 660 C C . LYS A 1 80 ? 22.266 0.044 -7.238 1.00 78.75 80 LYS A C 1
ATOM 662 O O . LYS A 1 80 ? 21.779 -0.958 -6.725 1.00 78.75 80 LYS A O 1
ATOM 667 N N . PHE A 1 81 ? 21.871 0.536 -8.409 1.00 82.06 81 PHE A N 1
ATOM 668 C CA . PHE A 1 81 ? 20.895 -0.136 -9.260 1.00 82.06 81 PHE A CA 1
ATOM 669 C C . PHE A 1 81 ? 21.605 -0.803 -10.433 1.00 82.06 81 PHE A C 1
ATOM 671 O O . PHE A 1 81 ? 22.231 -0.145 -11.262 1.00 82.06 81 PHE A O 1
ATOM 678 N N . ASP A 1 82 ? 21.495 -2.122 -10.472 1.00 87.69 82 ASP A N 1
ATOM 679 C CA . ASP A 1 82 ? 21.853 -3.002 -11.575 1.00 87.69 82 ASP A CA 1
ATOM 680 C C . ASP A 1 82 ? 20.688 -3.964 -11.854 1.00 87.69 82 ASP A C 1
ATOM 682 O O . ASP A 1 82 ? 19.664 -3.942 -11.167 1.00 87.69 82 ASP A O 1
ATOM 686 N N . GLU A 1 83 ? 20.816 -4.810 -12.877 1.00 87.44 83 GLU A N 1
ATOM 687 C CA . GLU A 1 83 ? 19.745 -5.730 -13.272 1.00 87.44 83 GLU A CA 1
ATOM 688 C C . GLU A 1 83 ? 19.285 -6.639 -12.118 1.00 87.44 83 GLU A C 1
ATOM 690 O O . GLU A 1 83 ? 18.086 -6.873 -11.953 1.00 87.44 83 GLU A O 1
ATOM 695 N N . GLU A 1 84 ? 20.216 -7.126 -11.296 1.00 90.12 84 GLU A N 1
ATOM 696 C CA . GLU A 1 84 ? 19.906 -7.977 -10.147 1.00 90.12 84 GLU A CA 1
ATOM 697 C C . GLU A 1 84 ? 19.153 -7.203 -9.060 1.00 90.12 84 GLU A C 1
ATOM 699 O O . GLU A 1 84 ? 18.137 -7.673 -8.546 1.00 90.12 84 GLU A O 1
ATOM 704 N N . SER A 1 85 ? 19.575 -5.976 -8.771 1.00 88.38 85 SER A N 1
ATOM 705 C CA . SER A 1 85 ? 18.904 -5.086 -7.825 1.00 88.38 85 SER A CA 1
ATOM 706 C C . SER A 1 85 ? 17.476 -4.760 -8.266 1.00 88.38 85 SER A C 1
ATOM 708 O O . SER A 1 85 ? 16.566 -4.783 -7.435 1.00 88.38 85 SER A O 1
ATOM 710 N N . ILE A 1 86 ? 17.239 -4.538 -9.566 1.00 89.00 86 ILE A N 1
ATOM 711 C CA . ILE A 1 86 ? 15.885 -4.339 -10.111 1.00 89.00 86 ILE A CA 1
ATOM 712 C C . ILE A 1 86 ? 15.028 -5.597 -9.942 1.00 89.00 86 ILE A C 1
ATOM 714 O O . ILE A 1 86 ? 13.876 -5.499 -9.510 1.00 89.00 86 ILE A O 1
ATOM 718 N N . LYS A 1 87 ? 15.580 -6.781 -10.239 1.00 90.94 87 LYS A N 1
ATOM 719 C CA . LYS A 1 87 ? 14.886 -8.062 -10.021 1.00 90.94 87 LYS A CA 1
ATOM 720 C C . LYS A 1 87 ? 14.507 -8.232 -8.553 1.00 90.94 87 LYS A C 1
ATOM 722 O O . LYS A 1 87 ? 13.340 -8.462 -8.237 1.00 90.94 87 LYS A O 1
ATOM 727 N N . ASN A 1 88 ? 15.467 -8.039 -7.654 1.00 89.69 88 ASN A N 1
ATOM 728 C CA . ASN A 1 88 ? 15.265 -8.161 -6.214 1.00 89.69 88 ASN A CA 1
ATOM 729 C C . ASN A 1 88 ? 14.226 -7.163 -5.699 1.00 89.69 88 ASN A C 1
ATOM 731 O O . ASN A 1 88 ? 13.360 -7.536 -4.908 1.00 89.69 88 ASN A O 1
ATOM 735 N N . PHE A 1 89 ? 14.262 -5.919 -6.174 1.00 88.81 89 PHE A N 1
ATOM 736 C CA . PHE A 1 89 ? 13.250 -4.910 -5.870 1.00 88.81 89 PHE A CA 1
ATOM 737 C C . PHE A 1 89 ? 11.846 -5.352 -6.294 1.00 88.81 89 PHE A C 1
ATOM 739 O O . PHE A 1 89 ? 10.888 -5.243 -5.518 1.00 88.81 89 PHE A O 1
ATOM 746 N N . PHE A 1 90 ? 11.724 -5.895 -7.507 1.00 90.88 90 PHE A N 1
ATOM 747 C CA . PHE A 1 90 ? 10.456 -6.362 -8.052 1.00 90.88 90 PHE A CA 1
ATOM 748 C C . PHE A 1 90 ? 9.875 -7.520 -7.237 1.00 90.88 90 PHE A C 1
ATOM 750 O O . PHE A 1 90 ? 8.736 -7.440 -6.774 1.00 90.88 90 PHE A O 1
ATOM 757 N N . PHE A 1 91 ? 10.659 -8.576 -7.012 1.00 92.00 91 PHE A N 1
ATOM 758 C CA . PHE A 1 91 ? 10.194 -9.754 -6.277 1.00 92.00 91 PHE A CA 1
ATOM 759 C C . PHE A 1 91 ? 9.916 -9.438 -4.807 1.00 92.00 91 PHE A C 1
ATOM 761 O O . PHE A 1 91 ? 8.873 -9.831 -4.294 1.00 92.00 91 PHE A O 1
ATOM 768 N N . THR A 1 92 ? 10.749 -8.613 -4.165 1.00 89.38 92 THR A N 1
ATOM 769 C CA . THR A 1 92 ? 10.480 -8.133 -2.799 1.00 89.38 92 THR A CA 1
ATOM 770 C C . THR A 1 92 ? 9.148 -7.377 -2.732 1.00 89.38 92 THR A C 1
ATOM 772 O O . THR A 1 92 ? 8.365 -7.575 -1.802 1.00 89.38 92 THR A O 1
ATOM 775 N N . SER A 1 93 ? 8.843 -6.553 -3.742 1.00 87.81 93 SER A N 1
ATOM 776 C CA . SER A 1 93 ? 7.553 -5.857 -3.847 1.00 87.81 93 SER A CA 1
ATOM 777 C C . SER A 1 93 ? 6.370 -6.805 -4.003 1.00 87.81 93 SER A C 1
ATOM 779 O O . SER A 1 93 ? 5.326 -6.588 -3.380 1.00 87.81 93 SER A O 1
ATOM 781 N N . LEU A 1 94 ? 6.525 -7.865 -4.798 1.00 92.44 94 LEU A N 1
ATOM 782 C CA . LEU A 1 94 ? 5.502 -8.898 -4.931 1.00 92.44 94 LEU A CA 1
ATOM 783 C C . LEU A 1 94 ? 5.283 -9.655 -3.623 1.00 92.44 94 LEU A C 1
ATOM 785 O O . LEU A 1 94 ? 4.135 -9.834 -3.221 1.00 92.44 94 LEU A O 1
ATOM 789 N N . ASP A 1 95 ? 6.352 -10.063 -2.947 1.00 91.88 95 ASP A N 1
ATOM 790 C CA . ASP A 1 95 ? 6.271 -10.856 -1.721 1.00 91.88 95 ASP A CA 1
ATOM 791 C C . ASP A 1 95 ? 5.643 -10.066 -0.576 1.00 91.88 95 ASP A C 1
ATOM 793 O O . ASP A 1 95 ? 4.721 -10.555 0.082 1.00 91.88 95 ASP A O 1
ATOM 797 N N . ILE A 1 96 ? 6.050 -8.805 -0.394 1.00 88.56 96 ILE A N 1
ATOM 798 C CA . ILE A 1 96 ? 5.397 -7.885 0.547 1.00 88.56 96 ILE A CA 1
ATOM 799 C C . ILE A 1 96 ? 3.904 -7.786 0.235 1.00 88.56 96 ILE A C 1
ATOM 801 O O . ILE A 1 96 ? 3.065 -7.934 1.126 1.00 88.56 96 ILE A O 1
ATOM 805 N N . GLY A 1 97 ? 3.560 -7.568 -1.034 1.00 90.25 97 GLY A N 1
ATOM 806 C CA . GLY A 1 97 ? 2.175 -7.436 -1.454 1.00 90.25 97 GLY A CA 1
ATOM 807 C C . GLY A 1 97 ? 1.352 -8.710 -1.236 1.00 90.25 97 GLY A C 1
ATOM 808 O O . GLY A 1 97 ? 0.207 -8.634 -0.793 1.00 90.25 97 GLY A O 1
ATOM 809 N N . ARG A 1 98 ? 1.929 -9.890 -1.486 1.00 92.31 98 ARG A N 1
ATOM 810 C CA . ARG A 1 98 ? 1.287 -11.197 -1.258 1.00 92.31 98 ARG A CA 1
ATOM 811 C C . ARG A 1 98 ? 1.047 -11.472 0.215 1.00 92.31 98 ARG A C 1
ATOM 813 O O . ARG A 1 98 ? -0.058 -11.879 0.573 1.00 92.31 98 ARG A O 1
ATOM 820 N N . ASN A 1 99 ? 2.035 -11.175 1.054 1.00 91.50 99 ASN A N 1
ATOM 821 C CA . ASN A 1 99 ? 1.929 -11.284 2.509 1.00 91.50 99 ASN A CA 1
ATOM 822 C C . ASN A 1 99 ? 0.897 -10.313 3.102 1.00 91.50 99 ASN A C 1
ATOM 824 O O . ASN A 1 99 ? 0.511 -10.460 4.255 1.00 91.50 99 ASN A O 1
ATOM 828 N N . ARG A 1 100 ? 0.451 -9.327 2.315 1.00 89.94 100 ARG A N 1
ATOM 829 C CA . ARG A 1 100 ? -0.553 -8.318 2.677 1.00 89.94 100 ARG A CA 1
ATOM 830 C C . ARG A 1 100 ? -1.739 -8.318 1.715 1.00 89.94 100 ARG A C 1
ATOM 832 O O . ARG A 1 100 ? -2.381 -7.290 1.491 1.00 89.94 100 ARG A O 1
ATOM 839 N N . ARG A 1 101 ? -2.035 -9.459 1.087 1.00 93.19 101 ARG A N 1
ATOM 840 C CA . ARG A 1 101 ? -3.053 -9.528 0.029 1.00 93.19 101 ARG A CA 1
ATOM 841 C C . ARG A 1 101 ? -4.441 -9.133 0.536 1.00 93.19 101 ARG A C 1
ATOM 843 O O . ARG A 1 101 ? -5.155 -8.445 -0.190 1.00 93.19 101 ARG A O 1
ATOM 850 N N . LYS A 1 102 ? -4.823 -9.522 1.760 1.00 94.25 102 LYS A N 1
ATOM 851 C CA . LYS A 1 102 ? -6.122 -9.135 2.345 1.00 94.25 102 LYS A CA 1
ATOM 852 C C . LYS A 1 102 ? -6.204 -7.624 2.559 1.00 94.25 102 LYS A C 1
ATOM 854 O O . LYS A 1 102 ? -7.216 -7.017 2.212 1.00 94.25 102 LYS A O 1
ATOM 859 N N . PHE A 1 103 ? -5.117 -7.001 3.008 1.00 93.12 103 PHE A N 1
ATOM 860 C CA . PHE A 1 103 ? -5.018 -5.547 3.072 1.00 93.12 103 PHE A CA 1
ATOM 861 C C . PHE A 1 103 ? -5.130 -4.868 1.694 1.00 93.12 103 PHE A C 1
ATOM 863 O O . PHE A 1 103 ? -5.864 -3.893 1.546 1.00 93.12 103 PHE A O 1
ATOM 870 N N . LEU A 1 104 ? -4.466 -5.384 0.655 1.00 92.44 104 LEU A N 1
ATOM 871 C CA . LEU A 1 104 ? -4.590 -4.810 -0.693 1.00 92.44 104 LEU A CA 1
ATOM 872 C C . LEU A 1 104 ? -6.020 -4.904 -1.239 1.00 92.44 104 LEU A C 1
ATOM 874 O O . LEU A 1 104 ? -6.484 -3.973 -1.899 1.00 92.44 104 LEU A O 1
ATOM 878 N N . ILE A 1 105 ? -6.731 -5.991 -0.931 1.00 94.12 105 ILE A N 1
ATOM 879 C CA . ILE A 1 105 ? -8.157 -6.134 -1.247 1.00 94.12 105 ILE A CA 1
ATOM 880 C C . ILE A 1 105 ? -8.979 -5.086 -0.488 1.00 94.12 105 ILE A C 1
ATOM 882 O O . ILE A 1 105 ? -9.825 -4.441 -1.098 1.00 94.12 105 ILE A O 1
ATOM 886 N N . ALA A 1 106 ? -8.702 -4.858 0.799 1.00 93.56 106 ALA A N 1
ATOM 887 C CA . ALA A 1 106 ? -9.371 -3.831 1.600 1.00 93.56 106 ALA A CA 1
ATOM 888 C C . ALA A 1 106 ? -9.257 -2.434 0.971 1.00 93.56 106 ALA A C 1
ATOM 890 O O . ALA A 1 106 ? -10.258 -1.747 0.772 1.00 93.56 106 ALA A O 1
ATOM 891 N N . VAL A 1 107 ? -8.038 -2.049 0.581 1.00 91.31 107 VAL A N 1
ATOM 892 C CA . VAL A 1 107 ? -7.775 -0.782 -0.116 1.00 91.31 107 VAL A CA 1
ATOM 893 C C . VAL A 1 107 ? -8.544 -0.707 -1.435 1.00 91.31 107 VAL A C 1
ATOM 895 O O . VAL A 1 107 ? -9.121 0.333 -1.749 1.00 91.31 107 VAL A O 1
ATOM 898 N N . GLN A 1 108 ? -8.577 -1.7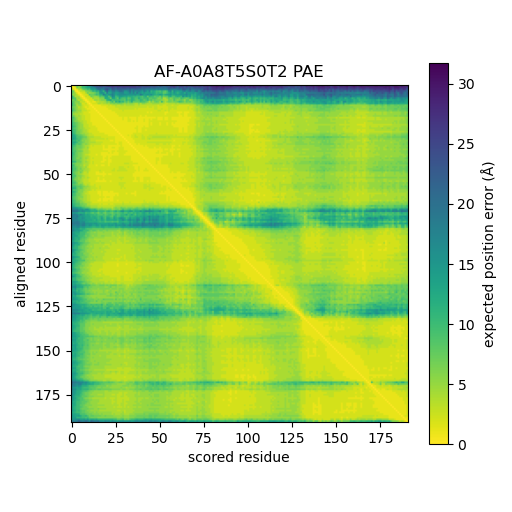99 -2.205 1.00 91.38 108 GLN A N 1
ATOM 899 C CA . GLN A 1 108 ? -9.311 -1.849 -3.469 1.00 91.38 108 GLN A CA 1
ATOM 900 C C . GLN A 1 108 ? -10.822 -1.691 -3.259 1.00 91.38 108 GLN A C 1
ATOM 902 O O . GLN A 1 108 ? -11.455 -0.953 -4.009 1.00 91.38 108 GLN A O 1
ATOM 907 N N . LEU A 1 109 ? -11.395 -2.347 -2.247 1.00 91.19 109 LEU A N 1
ATOM 908 C CA . LEU A 1 109 ? -12.817 -2.243 -1.920 1.00 91.19 109 LEU A CA 1
ATOM 909 C C . LEU A 1 109 ? -13.203 -0.806 -1.560 1.00 91.19 109 LEU A C 1
ATOM 911 O O . LEU A 1 109 ? -14.178 -0.293 -2.099 1.00 91.19 109 LEU A O 1
ATOM 915 N N . GLU A 1 110 ? -12.422 -0.134 -0.714 1.00 89.88 110 GLU A N 1
ATOM 916 C CA . GLU A 1 110 ? -12.701 1.261 -0.347 1.00 89.88 110 GLU A CA 1
ATOM 917 C C . GLU A 1 110 ? -12.495 2.229 -1.512 1.00 89.88 110 GLU A C 1
ATOM 919 O O . GLU A 1 110 ? -13.326 3.107 -1.736 1.00 89.88 110 GLU A O 1
ATOM 924 N N . THR A 1 111 ? -11.457 2.012 -2.326 1.00 89.38 111 THR A N 1
ATOM 925 C CA . THR A 1 111 ? -11.251 2.803 -3.550 1.00 89.38 111 THR A CA 1
ATOM 926 C C . THR A 1 111 ? -12.448 2.679 -4.497 1.00 89.38 111 THR A C 1
ATOM 928 O O . THR A 1 111 ? -12.820 3.652 -5.140 1.00 89.38 111 THR A O 1
ATOM 931 N N . LEU A 1 112 ? -13.072 1.501 -4.597 1.00 90.62 112 LEU A N 1
ATOM 932 C CA . LEU A 1 112 ? -14.241 1.297 -5.457 1.00 90.62 112 LEU A CA 1
ATOM 933 C C . LEU A 1 112 ? -15.532 1.887 -4.877 1.00 90.62 112 LEU A C 1
ATOM 935 O O . LEU A 1 112 ? -16.411 2.259 -5.649 1.00 90.62 112 LEU A O 1
ATOM 939 N N . LYS A 1 113 ? -15.659 1.980 -3.547 1.00 90.56 113 LYS A N 1
ATOM 940 C CA . LYS A 1 113 ? -16.822 2.604 -2.898 1.00 90.56 113 LYS A CA 1
ATOM 941 C C . LYS A 1 113 ? -16.814 4.122 -3.065 1.00 90.56 113 LYS A C 1
ATOM 943 O O . LYS A 1 113 ? -17.838 4.685 -3.430 1.00 90.56 113 LYS A O 1
ATOM 948 N N . ASN A 1 114 ? -15.665 4.758 -2.823 1.00 87.69 114 ASN A N 1
ATOM 949 C CA . ASN A 1 114 ? -15.516 6.217 -2.811 1.00 87.69 114 ASN A CA 1
ATOM 950 C C . ASN A 1 114 ? -14.257 6.657 -3.589 1.00 87.69 114 ASN A C 1
ATOM 952 O O . ASN A 1 114 ? -13.302 7.153 -2.980 1.00 87.69 114 ASN A O 1
ATOM 956 N N . PRO A 1 115 ? -14.222 6.495 -4.926 1.00 87.12 115 PRO A N 1
ATOM 957 C CA . PRO A 1 115 ? -13.001 6.676 -5.713 1.00 87.12 115 PRO A CA 1
ATOM 958 C C . PRO A 1 115 ? -12.390 8.069 -5.566 1.00 87.12 115 PRO A C 1
ATOM 960 O O . PRO A 1 115 ? -11.202 8.174 -5.269 1.00 87.12 115 PRO A O 1
ATOM 963 N N . ASP A 1 116 ? -13.182 9.135 -5.687 1.00 88.62 116 ASP A N 1
ATOM 964 C CA . ASP A 1 116 ? -12.654 10.504 -5.658 1.00 88.62 116 ASP A CA 1
ATOM 965 C C . ASP A 1 116 ? -12.064 10.876 -4.291 1.00 88.62 116 ASP A C 1
ATOM 967 O O . ASP A 1 116 ? -10.944 11.388 -4.210 1.00 88.62 116 ASP A O 1
ATOM 971 N N . SER A 1 117 ? -12.783 10.557 -3.207 1.00 85.44 117 SER A N 1
ATOM 972 C CA . SER A 1 117 ? -12.327 10.797 -1.830 1.00 85.44 117 SER A CA 1
ATOM 973 C C . SER A 1 117 ? -11.034 10.035 -1.546 1.00 85.44 117 SER A C 1
ATOM 975 O O . SER A 1 117 ? -10.033 10.619 -1.115 1.00 85.44 117 SER A O 1
ATOM 977 N N . PHE A 1 118 ? -11.022 8.734 -1.850 1.00 82.81 118 PHE A N 1
ATOM 978 C CA . PHE A 1 118 ? -9.877 7.886 -1.561 1.00 82.81 118 PHE A CA 1
ATOM 979 C C . PHE A 1 118 ? -8.658 8.280 -2.401 1.00 82.81 118 PHE A C 1
ATOM 981 O O . PHE A 1 118 ? -7.555 8.369 -1.865 1.00 82.81 118 PHE A O 1
ATOM 988 N N . ILE A 1 119 ? -8.833 8.574 -3.696 1.00 79.19 119 ILE A N 1
ATOM 989 C CA . ILE A 1 119 ? -7.743 9.009 -4.583 1.00 79.19 119 ILE A CA 1
ATOM 990 C C . ILE A 1 119 ? -7.160 10.341 -4.111 1.00 79.19 119 ILE A C 1
ATOM 992 O O . ILE A 1 119 ? -5.936 10.468 -4.036 1.00 79.19 119 ILE A O 1
ATOM 996 N N . MET A 1 120 ? -8.001 11.320 -3.767 1.00 84.38 120 MET A N 1
ATOM 997 C CA . MET A 1 120 ? -7.544 12.614 -3.253 1.00 84.38 120 MET A CA 1
ATOM 998 C C . MET A 1 120 ? -6.693 12.436 -1.990 1.00 84.38 120 MET A C 1
ATOM 1000 O O . MET A 1 120 ? -5.578 12.962 -1.908 1.00 84.38 120 MET A O 1
ATOM 1004 N N . LYS A 1 121 ? -7.183 11.648 -1.028 1.00 83.56 121 LYS A N 1
ATOM 1005 C CA . LYS A 1 121 ? -6.459 11.339 0.207 1.00 83.56 121 LYS A CA 1
ATOM 1006 C C . LYS A 1 121 ? -5.161 10.584 -0.081 1.00 83.56 121 LYS A C 1
ATOM 1008 O O . LYS A 1 121 ? -4.095 11.017 0.344 1.00 83.56 121 LYS A O 1
ATOM 1013 N N . ALA A 1 122 ? -5.216 9.510 -0.866 1.00 75.56 122 ALA A N 1
ATOM 1014 C CA . ALA A 1 122 ? -4.055 8.701 -1.230 1.00 75.56 122 ALA A CA 1
ATOM 1015 C C . ALA A 1 122 ? -2.965 9.515 -1.943 1.00 75.56 122 ALA A C 1
ATOM 1017 O O . ALA A 1 122 ? -1.785 9.299 -1.672 1.00 75.56 122 ALA A O 1
ATOM 1018 N N . ARG A 1 123 ? -3.336 10.469 -2.809 1.00 76.06 123 ARG A N 1
ATOM 1019 C CA . ARG A 1 123 ? -2.393 11.404 -3.447 1.00 76.06 123 ARG A CA 1
ATOM 1020 C C . ARG A 1 123 ? -1.710 12.304 -2.426 1.00 76.06 123 ARG A C 1
ATOM 1022 O O . ARG A 1 123 ? -0.488 12.405 -2.453 1.00 76.06 123 ARG A O 1
ATOM 1029 N N . LYS A 1 124 ? -2.480 12.888 -1.503 1.00 77.94 124 LYS A N 1
ATOM 1030 C CA . LYS A 1 124 ? -1.939 13.695 -0.401 1.00 77.94 124 LYS A CA 1
ATOM 1031 C C . LYS A 1 124 ? -0.951 12.897 0.455 1.00 77.94 124 LYS A C 1
ATOM 1033 O O . LYS A 1 124 ? 0.079 13.422 0.845 1.00 77.94 124 LYS A O 1
ATOM 1038 N N . TYR A 1 125 ? -1.219 11.619 0.711 1.00 73.12 125 TYR A N 1
ATOM 1039 C CA . TYR A 1 125 ? -0.248 10.788 1.427 1.00 73.12 125 TYR A CA 1
ATOM 1040 C C . TYR A 1 125 ? 0.956 10.411 0.573 1.00 73.12 125 TYR A C 1
ATOM 1042 O O . TYR A 1 125 ? 2.067 10.371 1.084 1.00 73.12 125 TYR A O 1
ATOM 1050 N N . ALA A 1 126 ? 0.766 10.139 -0.719 1.00 68.25 126 ALA A N 1
ATOM 1051 C CA . ALA A 1 126 ? 1.865 9.801 -1.614 1.00 68.25 126 ALA A CA 1
ATOM 1052 C C . ALA A 1 126 ? 2.886 10.943 -1.740 1.00 68.25 126 ALA A C 1
ATOM 1054 O O . ALA A 1 126 ? 4.068 10.651 -1.881 1.00 68.25 126 ALA A O 1
ATOM 1055 N N . SER A 1 127 ? 2.461 12.209 -1.633 1.00 68.25 127 SER A N 1
ATOM 1056 C CA . SER A 1 127 ? 3.384 13.351 -1.588 1.00 68.25 127 SER A CA 1
ATOM 1057 C C . SER A 1 127 ? 4.218 13.437 -0.303 1.00 68.25 127 SER A C 1
ATOM 1059 O O . SER A 1 127 ? 5.263 14.079 -0.318 1.00 68.25 127 SER A O 1
ATOM 1061 N N . ASP A 1 128 ? 3.801 12.775 0.782 1.00 67.44 128 ASP A N 1
ATOM 1062 C CA . ASP A 1 128 ? 4.506 12.767 2.078 1.00 67.44 128 ASP A CA 1
ATOM 1063 C C . ASP A 1 128 ? 5.468 11.561 2.228 1.00 67.44 128 ASP A C 1
ATOM 1065 O O . ASP A 1 128 ? 6.220 11.428 3.208 1.00 67.44 128 ASP A O 1
ATOM 1069 N N . VAL A 1 129 ? 5.431 10.632 1.271 1.00 66.75 129 VAL A N 1
ATOM 1070 C CA . VAL A 1 129 ? 6.249 9.416 1.265 1.00 66.75 129 VAL A CA 1
ATOM 1071 C C . VAL A 1 129 ? 7.519 9.671 0.461 1.00 66.75 129 VAL A C 1
ATOM 1073 O O . VAL A 1 129 ? 7.459 10.171 -0.660 1.00 66.75 129 VAL A O 1
ATOM 1076 N N . ASN A 1 130 ? 8.672 9.298 1.025 1.00 68.81 130 ASN A N 1
ATOM 1077 C CA . ASN A 1 130 ? 9.906 9.271 0.257 1.00 68.81 130 ASN A CA 1
ATOM 1078 C C . ASN A 1 130 ? 9.795 8.119 -0.752 1.00 68.81 130 ASN A C 1
ATOM 1080 O O . ASN A 1 130 ? 9.621 6.957 -0.393 1.00 68.81 130 ASN A O 1
ATOM 1084 N N . VAL A 1 131 ? 9.826 8.477 -2.028 1.00 76.31 131 VAL A N 1
ATOM 1085 C CA . VAL A 1 131 ? 9.684 7.573 -3.170 1.00 76.31 131 VAL A CA 1
ATOM 1086 C C . VAL A 1 131 ? 10.966 7.531 -4.002 1.00 76.31 131 VAL A C 1
ATOM 1088 O O . VAL A 1 131 ? 10.949 7.014 -5.117 1.00 76.31 131 VAL A O 1
ATOM 1091 N N . ASP A 1 132 ? 12.076 8.036 -3.460 1.00 82.44 132 ASP A N 1
ATOM 1092 C CA . ASP A 1 132 ? 13.346 8.227 -4.161 1.00 82.44 132 ASP A CA 1
ATOM 1093 C C . ASP A 1 132 ? 13.899 6.897 -4.674 1.00 82.44 132 ASP A C 1
ATOM 1095 O O . ASP A 1 132 ? 14.218 6.791 -5.855 1.00 82.44 132 ASP A O 1
ATOM 1099 N N . THR A 1 133 ? 13.897 5.847 -3.844 1.00 83.06 133 THR A N 1
ATOM 1100 C CA . THR A 1 133 ? 14.299 4.491 -4.262 1.00 83.06 133 THR A CA 1
ATOM 1101 C C . THR A 1 133 ? 13.475 4.011 -5.459 1.00 83.06 133 THR A C 1
ATOM 1103 O O . THR A 1 133 ? 14.005 3.466 -6.423 1.00 83.06 133 THR A O 1
ATOM 1106 N N . PHE A 1 134 ? 12.158 4.234 -5.426 1.00 87.19 134 PHE A N 1
ATOM 1107 C CA . PHE A 1 134 ? 11.255 3.829 -6.504 1.00 87.19 134 PHE A CA 1
ATOM 1108 C C . PHE A 1 134 ? 11.511 4.644 -7.774 1.00 87.19 134 PHE A C 1
ATOM 1110 O O . PHE A 1 134 ? 11.479 4.108 -8.880 1.00 87.19 134 PHE A O 1
ATOM 1117 N N . LYS A 1 135 ? 11.775 5.943 -7.617 1.00 89.81 135 LYS A N 1
ATOM 1118 C CA . LYS A 1 135 ? 12.105 6.834 -8.723 1.00 89.81 135 LYS A CA 1
ATOM 1119 C C . LYS A 1 135 ? 13.410 6.417 -9.387 1.00 89.81 135 LYS A C 1
ATOM 1121 O O . LYS A 1 135 ? 13.432 6.293 -10.604 1.00 89.81 135 LYS A O 1
ATOM 1126 N N . GLN A 1 136 ? 14.439 6.101 -8.608 1.00 89.19 136 GLN A N 1
ATOM 1127 C CA . GLN A 1 136 ? 15.722 5.615 -9.117 1.00 89.19 136 GLN A CA 1
ATOM 1128 C C . GLN A 1 136 ? 15.576 4.290 -9.881 1.00 89.19 136 GLN A C 1
ATOM 1130 O O . GLN A 1 136 ? 16.158 4.143 -10.953 1.00 89.19 136 GLN A O 1
ATOM 1135 N N . VAL A 1 137 ? 14.744 3.359 -9.395 1.00 90.06 137 VAL A N 1
ATOM 1136 C CA . VAL A 1 137 ? 14.378 2.132 -10.132 1.00 90.06 137 VAL A CA 1
ATOM 1137 C C . VAL A 1 137 ? 13.755 2.468 -11.486 1.00 90.06 137 VAL A C 1
ATOM 1139 O O . VAL A 1 137 ? 14.137 1.894 -12.506 1.00 90.06 137 VAL A O 1
ATOM 1142 N N . VAL A 1 138 ? 12.800 3.399 -11.512 1.00 92.69 138 VAL A N 1
ATOM 1143 C CA . VAL A 1 138 ? 12.128 3.810 -12.751 1.00 92.69 138 VAL A CA 1
ATOM 1144 C C . VAL A 1 138 ? 13.113 4.481 -13.711 1.00 92.69 138 VAL A C 1
ATOM 1146 O O . VAL A 1 138 ? 13.161 4.104 -14.878 1.00 92.69 138 VAL A O 1
ATOM 1149 N N . GLU A 1 139 ? 13.930 5.419 -13.237 1.00 93.81 139 GLU A N 1
ATOM 1150 C CA . GLU A 1 139 ? 14.945 6.112 -14.043 1.00 93.81 139 GLU A CA 1
ATOM 1151 C C . GLU A 1 139 ? 15.983 5.142 -14.609 1.00 93.81 139 GLU A C 1
ATOM 1153 O O . GLU A 1 139 ? 16.335 5.235 -15.784 1.00 93.81 139 GLU A O 1
ATOM 1158 N N . TYR A 1 140 ? 16.411 4.155 -13.817 1.00 93.44 140 TYR A N 1
ATOM 1159 C CA . TYR A 1 140 ? 17.288 3.085 -14.287 1.00 93.44 140 TYR A CA 1
ATOM 1160 C C . TYR A 1 140 ? 16.637 2.274 -15.414 1.00 93.44 140 TYR A C 1
ATOM 1162 O O . TYR A 1 140 ? 17.262 2.013 -16.442 1.00 93.44 140 TYR A O 1
ATOM 1170 N N . ILE A 1 141 ? 15.364 1.897 -15.254 1.00 94.25 141 ILE A N 1
ATOM 1171 C CA . ILE A 1 141 ? 14.622 1.144 -16.272 1.00 94.25 141 ILE A CA 1
ATOM 1172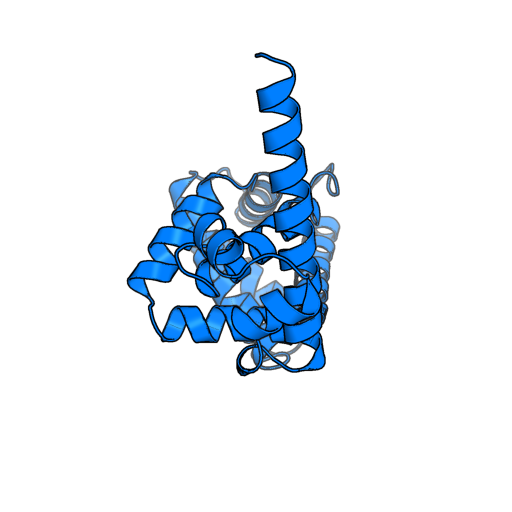 C C . ILE A 1 141 ? 14.468 1.959 -17.565 1.00 94.25 141 ILE A C 1
ATOM 1174 O O . ILE A 1 141 ? 14.625 1.387 -18.651 1.00 94.25 141 ILE A O 1
ATOM 1178 N N . CYS A 1 142 ? 14.177 3.259 -17.451 1.00 94.50 142 CYS A N 1
ATOM 1179 C CA . CYS A 1 142 ? 14.040 4.192 -18.573 1.00 94.50 142 CYS A CA 1
ATOM 1180 C C . CYS A 1 142 ? 15.384 4.536 -19.237 1.00 94.50 142 CYS A C 1
ATOM 1182 O O . CYS A 1 142 ? 15.418 4.821 -20.430 1.00 94.50 142 CYS A O 1
ATOM 1184 N N . GLY A 1 143 ? 16.489 4.492 -18.489 1.00 94.38 143 GLY A N 1
ATOM 1185 C CA . GLY A 1 143 ? 17.821 4.878 -18.958 1.00 94.38 143 GLY A CA 1
ATOM 1186 C C . GLY A 1 143 ? 18.077 6.391 -18.957 1.00 94.38 143 GLY A C 1
ATOM 1187 O O . GLY A 1 143 ? 19.068 6.838 -19.530 1.00 94.38 143 GLY A O 1
ATOM 1188 N N . HIS A 1 144 ? 17.202 7.184 -18.336 1.00 93.38 144 HIS A N 1
ATOM 1189 C CA . HIS A 1 144 ? 17.338 8.634 -18.194 1.00 93.38 144 HIS A CA 1
ATOM 1190 C C . HIS A 1 144 ? 16.541 9.139 -16.983 1.00 93.38 144 HIS A C 1
ATOM 1192 O O . HIS A 1 144 ? 15.677 8.437 -16.453 1.00 93.38 144 HIS A O 1
ATOM 1198 N N . SER A 1 145 ? 16.816 10.373 -16.553 1.00 94.56 145 SER A N 1
ATOM 1199 C CA . SER A 1 145 ? 16.053 11.015 -15.482 1.00 94.56 145 SER A CA 1
ATOM 1200 C C . SER A 1 145 ? 14.631 11.354 -15.929 1.00 94.56 145 SER A C 1
ATOM 1202 O O . SER A 1 145 ? 14.378 11.620 -17.109 1.00 94.56 145 SER A O 1
ATOM 1204 N N . ILE A 1 146 ? 13.694 11.362 -14.980 1.00 94.25 146 ILE A N 1
ATOM 1205 C CA . ILE A 1 146 ? 12.296 11.723 -15.237 1.00 94.25 146 ILE A CA 1
ATOM 1206 C C . ILE A 1 146 ? 11.803 12.795 -14.265 1.00 94.25 146 ILE A C 1
ATOM 1208 O O . ILE A 1 146 ? 12.275 12.937 -13.129 1.00 94.25 146 ILE A O 1
ATOM 1212 N N . THR A 1 147 ? 10.815 13.569 -14.710 1.00 91.88 147 THR A N 1
ATOM 1213 C CA . THR A 1 147 ? 10.159 14.558 -13.851 1.00 91.88 147 THR A CA 1
ATOM 1214 C C . THR A 1 147 ? 9.365 13.863 -12.743 1.00 91.88 147 THR A C 1
ATOM 1216 O O . THR A 1 147 ? 8.958 12.707 -12.871 1.00 91.88 147 THR A O 1
ATOM 1219 N N . ASN A 1 148 ? 9.125 14.567 -11.633 1.00 87.56 148 ASN A N 1
ATOM 1220 C CA . ASN A 1 148 ? 8.331 14.016 -10.530 1.00 87.56 148 ASN A CA 1
ATOM 1221 C C . ASN A 1 148 ? 6.889 13.715 -10.954 1.00 87.56 148 ASN A C 1
ATOM 1223 O O . ASN A 1 148 ? 6.342 12.700 -10.547 1.00 87.56 148 ASN A O 1
ATOM 1227 N N . GLU A 1 149 ? 6.293 14.563 -11.792 1.00 87.19 149 GLU A N 1
ATOM 1228 C CA . GLU A 1 149 ? 4.951 14.343 -12.338 1.00 87.19 149 GLU A CA 1
ATOM 1229 C C . GLU A 1 149 ? 4.886 13.034 -13.134 1.00 87.19 149 GLU A C 1
ATOM 1231 O O . GLU A 1 149 ? 4.104 12.142 -12.810 1.00 87.19 149 GLU A O 1
ATOM 1236 N N . LYS A 1 150 ? 5.812 12.858 -14.083 1.00 90.75 150 LYS A N 1
ATOM 1237 C CA . LYS A 1 150 ? 5.913 11.641 -14.891 1.00 90.75 150 LYS A CA 1
ATOM 1238 C C . LYS A 1 150 ? 6.165 10.397 -14.035 1.00 90.75 150 LYS A C 1
ATOM 1240 O O . LYS A 1 150 ? 5.593 9.337 -14.280 1.00 90.75 150 LYS A O 1
ATOM 1245 N N . PHE A 1 151 ? 7.008 10.525 -13.012 1.00 90.81 151 PHE A N 1
ATOM 1246 C CA . PHE A 1 151 ? 7.248 9.459 -12.045 1.00 90.81 151 PHE A CA 1
ATOM 1247 C C . PHE A 1 151 ? 5.965 9.058 -11.302 1.00 90.81 151 PHE A C 1
ATOM 1249 O O . PHE A 1 151 ? 5.695 7.865 -11.161 1.00 90.81 151 PHE A O 1
ATOM 1256 N N . LEU A 1 152 ? 5.160 10.024 -10.850 1.00 86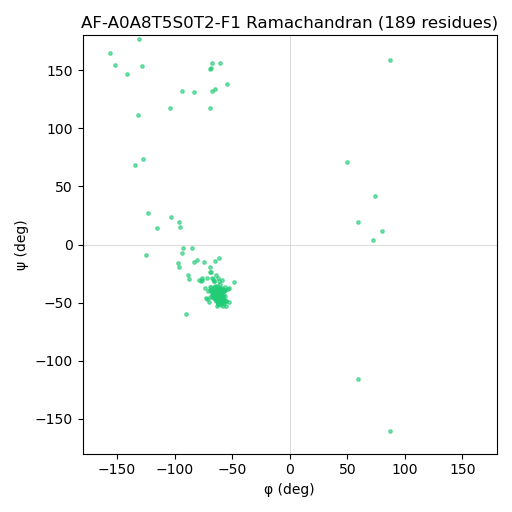.19 152 LEU A N 1
ATOM 1257 C CA . LEU A 1 152 ? 3.902 9.750 -10.153 1.00 86.19 152 LEU A CA 1
ATOM 1258 C C . LEU A 1 152 ? 2.894 9.021 -11.053 1.00 86.19 152 LEU A C 1
ATOM 1260 O O . LEU A 1 152 ? 2.223 8.103 -10.574 1.00 86.19 152 LEU A O 1
ATOM 1264 N N . ASP A 1 153 ? 2.839 9.356 -12.344 1.00 89.06 153 ASP A N 1
ATOM 1265 C CA . ASP A 1 153 ? 2.006 8.646 -13.323 1.00 89.06 153 ASP A CA 1
ATOM 1266 C C . ASP A 1 153 ? 2.455 7.191 -13.504 1.00 89.06 153 ASP A C 1
ATOM 1268 O O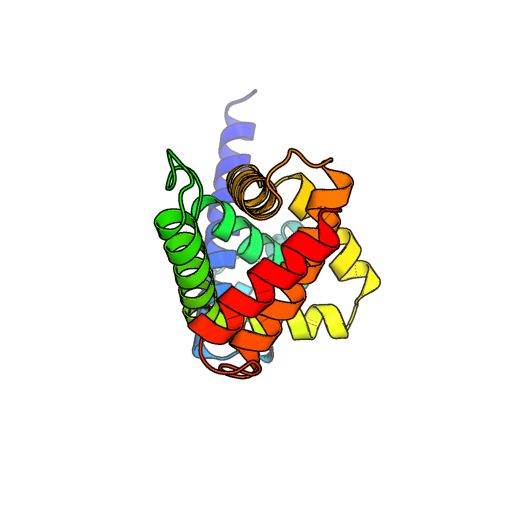 . ASP A 1 153 ? 1.647 6.261 -13.402 1.00 89.06 153 ASP A O 1
ATOM 1272 N N . ILE A 1 154 ? 3.761 6.967 -13.696 1.00 92.12 154 ILE A N 1
ATOM 1273 C CA . ILE A 1 154 ? 4.338 5.618 -13.799 1.00 92.12 154 ILE A CA 1
ATOM 1274 C C . ILE A 1 154 ? 4.069 4.822 -12.518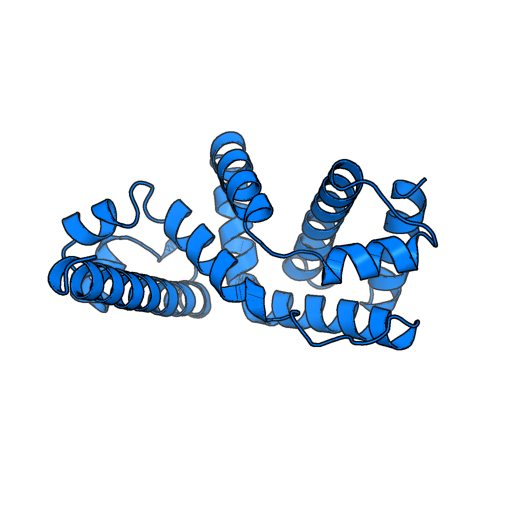 1.00 92.12 154 ILE A C 1
ATOM 1276 O O . ILE A 1 154 ? 3.665 3.658 -12.582 1.00 92.12 154 ILE A O 1
ATOM 1280 N N . LEU A 1 155 ? 4.241 5.442 -11.349 1.00 87.81 155 LEU A N 1
ATOM 1281 C CA . LEU A 1 155 ? 3.985 4.815 -10.055 1.00 87.81 155 LEU A CA 1
ATOM 1282 C C . LEU A 1 155 ? 2.510 4.423 -9.894 1.00 87.81 155 LEU A C 1
ATOM 1284 O O . LEU A 1 155 ? 2.217 3.367 -9.326 1.00 87.81 155 LEU A O 1
ATOM 1288 N N . ALA A 1 156 ? 1.578 5.244 -10.384 1.00 86.38 156 ALA A N 1
ATOM 1289 C CA . ALA A 1 156 ? 0.152 4.938 -10.361 1.00 86.38 156 ALA A CA 1
ATOM 1290 C C . ALA A 1 156 ? -0.169 3.710 -11.228 1.00 86.38 156 ALA A C 1
ATOM 1292 O O . ALA A 1 156 ? -0.818 2.777 -10.742 1.00 86.38 156 ALA A O 1
ATOM 1293 N N . VAL A 1 157 ? 0.351 3.667 -12.462 1.00 91.25 157 VAL A N 1
ATOM 1294 C CA . VAL A 1 157 ? 0.199 2.515 -13.369 1.00 91.25 157 VAL A CA 1
ATOM 1295 C C . VAL A 1 157 ? 0.820 1.260 -12.759 1.00 91.25 157 VAL A C 1
ATOM 1297 O O . VAL A 1 157 ? 0.167 0.217 -12.692 1.00 91.25 157 VAL A O 1
ATOM 1300 N N . TRP A 1 158 ? 2.044 1.365 -12.235 1.00 91.12 158 TRP A N 1
ATOM 1301 C CA . TRP A 1 158 ? 2.716 0.264 -11.552 1.00 91.12 158 TRP A CA 1
ATOM 1302 C C . TRP A 1 158 ? 1.872 -0.291 -10.411 1.00 91.12 158 TRP A C 1
ATOM 1304 O O . TRP A 1 158 ? 1.609 -1.493 -10.364 1.00 91.12 158 TRP A O 1
ATOM 1314 N N . LYS A 1 159 ? 1.418 0.572 -9.493 1.00 87.94 159 LYS A N 1
ATOM 1315 C CA . LYS A 1 159 ? 0.629 0.147 -8.331 1.00 87.94 159 LYS A CA 1
ATOM 1316 C C . LYS A 1 159 ? -0.668 -0.527 -8.763 1.00 87.94 159 LYS A C 1
ATOM 1318 O O . LYS A 1 159 ? -1.031 -1.533 -8.160 1.00 87.94 159 LYS A O 1
ATOM 1323 N N . ALA A 1 160 ? -1.347 -0.015 -9.788 1.00 89.69 160 ALA A N 1
ATOM 1324 C CA . ALA A 1 160 ? -2.577 -0.615 -10.298 1.00 89.69 160 ALA A CA 1
ATOM 1325 C C . ALA A 1 160 ? -2.337 -2.035 -10.837 1.00 89.69 160 ALA A C 1
ATOM 1327 O O . ALA A 1 160 ? -3.005 -2.980 -10.412 1.00 89.69 160 ALA A O 1
ATOM 1328 N N . ILE A 1 161 ? -1.342 -2.197 -11.709 1.00 93.81 161 ILE A N 1
ATOM 1329 C CA . ILE A 1 161 ? -1.056 -3.477 -12.363 1.00 93.81 161 ILE A CA 1
ATOM 1330 C C . ILE A 1 161 ? -0.503 -4.503 -11.357 1.00 93.81 161 ILE A C 1
ATOM 1332 O O . ILE A 1 161 ? -0.975 -5.640 -11.305 1.00 93.81 161 ILE A O 1
ATOM 1336 N N . VAL A 1 162 ? 0.447 -4.110 -10.500 1.00 92.38 162 VAL A N 1
ATOM 1337 C CA . VAL A 1 162 ? 1.016 -4.997 -9.468 1.00 92.38 162 VAL A CA 1
ATOM 1338 C C . VAL A 1 162 ? -0.054 -5.465 -8.487 1.00 92.38 162 VAL A C 1
ATOM 1340 O O . VAL A 1 162 ? -0.115 -6.654 -8.171 1.00 92.38 162 VAL A O 1
ATOM 1343 N N . ARG A 1 163 ? -0.955 -4.575 -8.048 1.00 91.25 163 ARG A N 1
ATOM 1344 C CA . ARG A 1 163 ? -2.079 -4.969 -7.186 1.00 91.25 163 ARG A CA 1
ATOM 1345 C C . ARG A 1 163 ? -2.954 -6.022 -7.848 1.00 91.25 163 ARG A C 1
ATOM 1347 O O . ARG A 1 163 ? -3.273 -7.008 -7.194 1.00 91.25 163 ARG A O 1
ATOM 1354 N N . GLN A 1 164 ? -3.314 -5.857 -9.121 1.00 93.75 164 GLN A N 1
ATOM 1355 C CA . GLN A 1 164 ? -4.108 -6.860 -9.835 1.00 93.75 164 GLN A CA 1
ATOM 1356 C C . GLN A 1 164 ? -3.374 -8.198 -9.931 1.00 93.75 164 GLN A C 1
ATOM 1358 O O . GLN A 1 164 ? -3.966 -9.239 -9.647 1.00 93.75 164 GLN A O 1
ATOM 1363 N N . HIS A 1 165 ? -2.077 -8.177 -10.241 1.00 95.31 165 HIS A N 1
ATOM 1364 C CA . HIS A 1 165 ? -1.262 -9.387 -10.287 1.00 95.31 165 HIS A CA 1
ATOM 1365 C C . HIS A 1 165 ? -1.268 -10.145 -8.947 1.00 95.31 165 HIS A C 1
ATOM 1367 O O . HIS A 1 165 ? -1.439 -11.365 -8.925 1.00 95.31 165 HIS A O 1
ATOM 1373 N N . ILE A 1 166 ? -1.155 -9.427 -7.825 1.00 94.62 166 ILE A N 1
ATOM 1374 C CA . ILE A 1 166 ? -1.198 -10.007 -6.475 1.00 94.62 166 ILE A CA 1
ATOM 1375 C C . ILE A 1 166 ? -2.611 -10.497 -6.121 1.00 94.62 166 ILE A C 1
ATOM 1377 O O . ILE A 1 166 ? -2.792 -11.625 -5.653 1.00 94.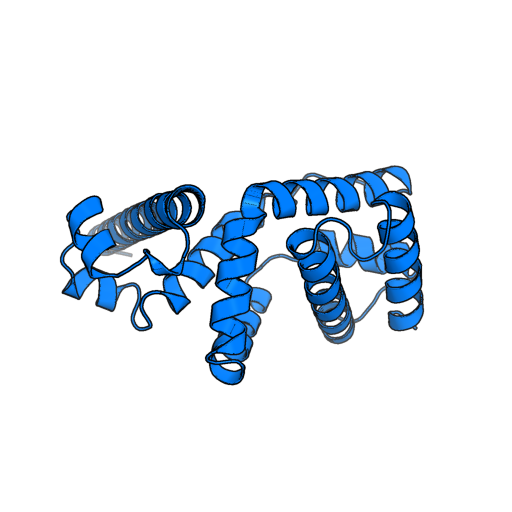62 166 ILE A O 1
ATOM 1381 N N . ILE A 1 167 ? -3.631 -9.660 -6.332 1.00 94.00 167 ILE A N 1
ATOM 1382 C CA . ILE A 1 167 ? -5.020 -9.955 -5.960 1.00 94.00 167 ILE A CA 1
ATOM 1383 C C . ILE A 1 167 ? -5.541 -11.155 -6.747 1.00 94.00 167 ILE A C 1
ATOM 1385 O O . ILE A 1 167 ? -6.151 -12.035 -6.145 1.00 94.00 167 ILE A O 1
ATOM 1389 N N . PHE A 1 168 ? -5.247 -11.258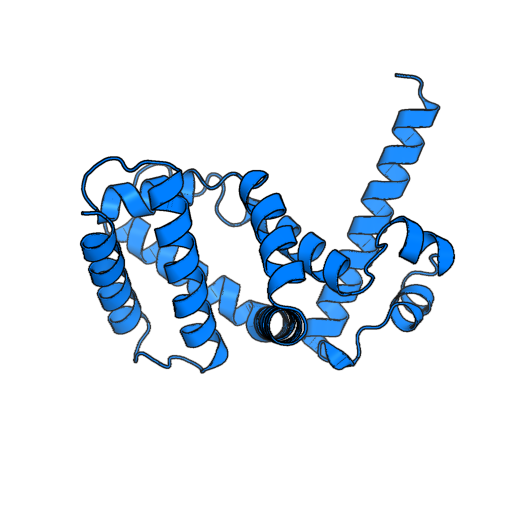 -8.040 1.00 93.00 168 PHE A N 1
ATOM 1390 C CA . PHE A 1 168 ? -5.728 -12.340 -8.901 1.00 93.00 168 PHE A CA 1
ATOM 1391 C C . PHE A 1 168 ? -4.722 -13.486 -9.072 1.00 93.00 168 PHE A C 1
ATOM 1393 O O . PHE A 1 168 ? -4.868 -14.286 -9.988 1.00 93.00 168 PHE A O 1
ATOM 1400 N N . ARG A 1 169 ? -3.737 -13.601 -8.165 1.00 87.00 169 ARG A N 1
ATOM 1401 C CA . ARG A 1 169 ? -2.761 -14.705 -8.098 1.00 87.00 169 ARG A CA 1
ATOM 1402 C C . ARG A 1 169 ? -2.099 -14.994 -9.446 1.00 87.00 169 ARG A C 1
ATOM 1404 O O . ARG A 1 169 ? -2.308 -16.050 -10.036 1.00 87.00 169 ARG A O 1
ATOM 1411 N N . ASN A 1 170 ? -1.246 -14.073 -9.871 1.00 86.88 170 ASN A N 1
ATOM 1412 C CA . ASN A 1 170 ? -0.404 -14.211 -11.055 1.00 86.88 170 ASN A CA 1
ATOM 1413 C C . ASN A 1 170 ? -1.179 -14.064 -12.379 1.00 86.88 170 ASN A C 1
ATOM 1415 O O . ASN A 1 170 ? -0.929 -14.770 -13.354 1.00 86.88 170 ASN A O 1
ATOM 1419 N N . LEU A 1 171 ? -2.101 -13.091 -12.424 1.00 92.12 171 LEU A N 1
ATOM 1420 C CA . LEU A 1 171 ? -2.959 -12.775 -13.582 1.00 92.12 171 LEU A CA 1
ATOM 1421 C C . LEU A 1 171 ? -2.206 -12.661 -14.917 1.00 92.12 171 LEU A C 1
ATOM 1423 O O . LEU A 1 171 ? -2.742 -12.978 -15.972 1.00 92.12 171 LEU A O 1
ATOM 1427 N N . HIS A 1 172 ? -0.958 -12.201 -14.867 1.00 91.56 172 HIS A N 1
ATOM 1428 C CA . HIS A 1 172 ? -0.131 -11.921 -16.042 1.00 91.56 172 HIS A CA 1
ATOM 1429 C C . HIS A 1 172 ? 0.924 -13.012 -16.305 1.00 91.56 172 HIS A C 1
ATOM 1431 O O . HIS A 1 172 ? 1.949 -12.753 -16.933 1.00 91.56 172 HIS A O 1
ATOM 1437 N N . GLY A 1 173 ? 0.687 -14.236 -15.822 1.00 94.25 173 GLY A N 1
ATOM 1438 C CA . GLY A 1 173 ? 1.631 -15.350 -15.913 1.00 94.25 173 GLY A CA 1
ATOM 1439 C C . GLY A 1 173 ? 2.617 -15.375 -14.746 1.00 94.25 173 GLY A C 1
ATOM 1440 O O . GLY A 1 173 ? 2.350 -14.795 -13.701 1.00 94.25 173 GLY A O 1
ATOM 1441 N N . SER A 1 174 ? 3.750 -16.066 -14.905 1.00 96.38 174 SER A N 1
ATOM 1442 C CA . SER A 1 174 ? 4.775 -16.137 -13.854 1.00 96.38 174 SER A CA 1
ATOM 1443 C C . SER A 1 174 ? 5.327 -14.758 -13.495 1.00 96.38 174 SER A C 1
ATOM 1445 O O . SER A 1 174 ? 5.336 -13.848 -14.323 1.00 96.38 174 SER A O 1
ATOM 1447 N N . ASP A 1 175 ? 5.855 -14.626 -12.284 1.00 95.44 175 ASP A N 1
ATOM 1448 C CA . ASP A 1 175 ? 6.411 -13.370 -11.778 1.00 95.44 175 ASP A CA 1
ATOM 1449 C C . ASP A 1 175 ? 7.512 -12.812 -12.681 1.00 95.44 175 ASP A C 1
ATOM 1451 O O . ASP A 1 175 ? 7.588 -11.610 -12.900 1.00 95.44 175 ASP A O 1
ATOM 1455 N N . GLU A 1 176 ? 8.328 -13.684 -13.272 1.00 95.69 176 GLU A N 1
ATOM 1456 C CA . GLU A 1 176 ? 9.364 -13.291 -14.225 1.00 95.69 176 GLU A CA 1
ATOM 1457 C C . GLU A 1 176 ? 8.770 -12.733 -15.527 1.00 95.69 176 GLU A C 1
ATOM 1459 O O . GLU A 1 176 ? 9.201 -11.689 -16.022 1.00 95.69 176 GLU A O 1
ATOM 1464 N N . LYS A 1 177 ? 7.730 -13.383 -16.074 1.00 96.25 177 LYS A N 1
ATOM 1465 C CA . LYS A 1 177 ? 6.999 -12.858 -17.241 1.00 96.25 177 LYS A CA 1
ATOM 1466 C C . LYS A 1 177 ? 6.362 -11.512 -16.912 1.00 96.25 177 LYS A C 1
ATOM 1468 O O . LYS A 1 177 ? 6.426 -10.589 -17.723 1.00 96.25 177 LYS A O 1
ATOM 1473 N N . PHE A 1 178 ? 5.794 -11.398 -15.717 1.00 96.69 178 PHE A N 1
ATOM 1474 C CA . PHE A 1 178 ? 5.169 -10.183 -15.229 1.00 96.69 178 PHE A CA 1
ATOM 1475 C C . PHE A 1 178 ? 6.176 -9.038 -15.045 1.00 96.69 178 PHE A C 1
ATOM 1477 O O . PHE A 1 178 ? 5.938 -7.937 -15.536 1.00 96.69 178 PHE A O 1
ATOM 1484 N N . MET A 1 179 ? 7.332 -9.296 -14.437 1.00 95.81 179 MET A N 1
ATOM 1485 C CA . MET A 1 179 ? 8.427 -8.332 -14.307 1.00 95.81 179 MET A CA 1
ATOM 1486 C C . MET A 1 179 ? 8.909 -7.839 -15.672 1.00 95.81 179 MET A C 1
ATOM 1488 O O . MET A 1 179 ? 9.001 -6.634 -15.903 1.00 95.81 179 MET A O 1
ATOM 1492 N N . ASN A 1 180 ? 9.153 -8.759 -16.608 1.00 95.62 180 ASN A N 1
ATOM 1493 C CA . ASN A 1 180 ? 9.579 -8.409 -17.961 1.00 95.62 180 ASN A CA 1
ATOM 1494 C C . ASN A 1 180 ? 8.530 -7.557 -18.694 1.00 95.62 180 ASN A C 1
ATOM 1496 O O . ASN A 1 180 ? 8.884 -6.638 -19.436 1.00 95.62 180 ASN A O 1
ATOM 1500 N N . MET A 1 181 ? 7.240 -7.829 -18.477 1.00 96.94 181 MET A N 1
ATOM 1501 C CA . MET A 1 181 ? 6.149 -6.989 -18.973 1.00 96.94 181 MET A CA 1
ATOM 1502 C C . MET A 1 181 ? 6.184 -5.593 -18.335 1.00 96.94 181 MET A C 1
ATOM 1504 O O . MET A 1 181 ? 6.128 -4.598 -19.054 1.00 96.94 181 MET A O 1
ATOM 1508 N N . MET A 1 182 ? 6.335 -5.506 -17.012 1.00 96.56 182 MET A N 1
ATOM 1509 C CA . MET A 1 182 ? 6.393 -4.234 -16.286 1.00 96.56 182 MET A CA 1
ATOM 1510 C C . MET A 1 182 ? 7.574 -3.361 -16.715 1.00 96.56 182 MET A C 1
ATOM 1512 O O . MET A 1 182 ? 7.387 -2.167 -16.932 1.00 96.56 182 MET A O 1
ATOM 1516 N N . ILE A 1 183 ? 8.760 -3.943 -16.918 1.00 95.38 183 ILE A N 1
ATOM 1517 C CA . ILE A 1 183 ? 9.939 -3.226 -17.433 1.00 95.38 183 ILE A CA 1
ATOM 1518 C C . ILE A 1 183 ? 9.637 -2.595 -18.799 1.00 95.38 183 ILE A C 1
ATOM 1520 O O . ILE A 1 183 ? 9.964 -1.432 -19.030 1.00 95.38 183 ILE A O 1
ATOM 1524 N N . LYS A 1 184 ? 8.978 -3.334 -19.702 1.00 96.50 184 LYS A N 1
ATOM 1525 C CA . LYS A 1 184 ? 8.583 -2.813 -21.022 1.00 96.50 184 LYS A CA 1
ATOM 1526 C C . LYS A 1 184 ? 7.558 -1.685 -20.911 1.00 96.50 184 LYS A C 1
ATOM 1528 O O . LYS A 1 184 ? 7.700 -0.684 -21.606 1.00 96.50 184 LYS A O 1
ATOM 1533 N N . ILE A 1 185 ? 6.560 -1.834 -20.036 1.00 96.31 185 ILE A N 1
ATOM 1534 C CA . ILE A 1 185 ? 5.542 -0.803 -19.787 1.00 96.31 185 ILE A CA 1
ATOM 1535 C C . ILE A 1 185 ? 6.201 0.471 -19.255 1.00 96.31 185 ILE A C 1
ATOM 1537 O O . ILE A 1 185 ? 5.961 1.540 -19.801 1.00 96.31 185 ILE A O 1
ATOM 1541 N N . ILE A 1 186 ? 7.065 0.366 -18.242 1.00 95.69 186 ILE A N 1
ATOM 1542 C CA . ILE A 1 186 ? 7.757 1.528 -17.670 1.00 95.69 186 ILE A CA 1
ATOM 1543 C C . ILE A 1 186 ? 8.613 2.227 -18.721 1.00 95.69 186 ILE A C 1
ATOM 1545 O O . ILE A 1 186 ? 8.518 3.441 -18.842 1.00 95.69 186 ILE A O 1
ATOM 1549 N N . ARG A 1 187 ? 9.393 1.484 -19.516 1.00 94.94 187 ARG A N 1
ATOM 1550 C CA . ARG A 1 187 ? 10.187 2.069 -20.609 1.00 94.94 187 ARG A CA 1
ATOM 1551 C C . ARG A 1 187 ? 9.323 2.829 -21.608 1.00 94.94 187 ARG A C 1
ATOM 1553 O O . ARG A 1 187 ? 9.664 3.947 -21.964 1.00 94.94 187 ARG A O 1
ATOM 1560 N N . GLY A 1 188 ? 8.212 2.232 -22.039 1.00 95.50 188 GLY A N 1
ATOM 1561 C CA . GLY A 1 188 ? 7.292 2.868 -22.983 1.00 95.50 188 GLY A CA 1
ATOM 1562 C C . GLY A 1 188 ? 6.559 4.072 -22.395 1.00 95.50 188 GLY A C 1
ATOM 1563 O O . GLY A 1 188 ? 6.220 4.993 -23.124 1.00 95.50 188 GLY A O 1
ATOM 1564 N N . LEU A 1 189 ? 6.326 4.084 -21.081 1.00 93.31 189 LEU A N 1
ATOM 1565 C CA . LEU A 1 189 ? 5.791 5.255 -20.401 1.00 93.31 189 LEU A CA 1
ATOM 1566 C C . LEU A 1 189 ? 6.860 6.318 -20.184 1.00 93.31 189 LEU A C 1
ATOM 1568 O O . LEU A 1 189 ? 6.496 7.476 -20.169 1.00 93.31 189 LEU A O 1
ATOM 1572 N N . GLY A 1 190 ? 8.130 5.959 -19.999 1.00 88.56 190 GLY A N 1
ATOM 1573 C CA . GLY A 1 190 ? 9.223 6.877 -19.671 1.00 88.56 190 GLY A CA 1
ATOM 1574 C C . GLY A 1 190 ? 9.629 7.837 -20.786 1.00 88.56 190 GLY A C 1
ATOM 1575 O O . GLY A 1 190 ? 10.156 8.900 -20.468 1.00 88.56 190 GLY A O 1
ATOM 1576 N N . THR A 1 191 ? 9.347 7.491 -22.046 1.00 83.44 191 THR A N 1
ATOM 1577 C CA . THR A 1 191 ? 9.523 8.375 -23.212 1.00 83.44 191 THR A CA 1
ATOM 1578 C C . THR A 1 191 ? 8.657 9.627 -23.117 1.00 83.44 191 THR A C 1
ATOM 1580 O O . THR A 1 191 ? 9.137 10.687 -23.566 1.00 83.44 191 THR A O 1
#